Protein AF-A0A6D0IN35-F1 (afdb_monomer_lite)

Radius of gyration: 20.1 Å; chains: 1; bounding box: 47×34×63 Å

Secondary structure (DSSP, 8-state):
--SEEE--B-HHHHHHHTS--B--EEEES-EEEEEEES-SS-----HHHHHHHHIIIII-SEEEEEEEEEEEE-TTS-EEEEEEEEEEEEEETTEEEEEEEEEEE-TT----EEEEEEEEE-SSSTT-EEEEEEEEEEEE-HHHHHHHHTTT-EEEEEEEEEEEEEEEETTEEEEEEEEEEEEEEEEE-SSSEEEEEEE-

Sequence (200 aa):
SVKRVTLALDVWQSLLHMRWQFRDLTFWQLRFRTNTPITSGGGNDSLEASHISDLFLRQFDHFDLRDSEVSFLTPSGQRAELAIPQLTWLNDPRRHRAEGLVSLSSLTGQHGVMQVRMDLRDDEGLLSNGRVWLQADDIDLKPWLGKWMQDNIALETAQFSLEGWMTIDKGDVTGGDVWLKQGGASWLGEKQTHTLSVDN

InterPro domains:
  IPR011836 YhdP [PTHR38690] (1-200)
  IPR025263 YhdP, central domain [PF13116] (1-200)

Organism: Escherichia coli (NCBI:txid562)

Foldseek 3Di:
DFPDKDWAWPPVVCVVVVHTATDEIETEAAEAEDADAPAQDDDPDDPVVVVVCCCVAPRHQKYKYAQYKYWYAHPVRDIKIKTFRIKIWGYDRFKIKMWGWIFIDDPPRDTWIKTKIWIATQPQHPSQWGKIKIWTAFDWCCSVVCVVCVVPWAWPTWTWTKIKMFTGHRSHTPDMDMDTAWIKTWTDDPPDIDMDIDHD

pLDDT: mean 80.21, std 14.66, range [39.91, 98.12]

Structure (mmCIF, N/CA/C/O backbone):
data_AF-A0A6D0IN35-F1
#
_entry.id   AF-A0A6D0IN35-F1
#
loop_
_atom_site.group_PDB
_atom_site.id
_atom_site.type_symbol
_atom_site.label_atom_id
_atom_site.label_alt_id
_atom_site.label_comp_id
_atom_site.label_asym_id
_atom_site.label_entity_id
_atom_site.label_seq_id
_atom_site.pdbx_PDB_ins_code
_atom_site.Cartn_x
_atom_site.Cartn_y
_atom_site.Cartn_z
_atom_site.occupancy
_atom_site.B_iso_or_equiv
_atom_site.auth_seq_id
_atom_site.auth_comp_id
_atom_site.auth_asym_id
_atom_site.auth_atom_id
_atom_site.pdbx_PDB_model_num
ATOM 1 N N . SER A 1 1 ? 17.925 -8.598 3.371 1.00 64.06 1 SER A N 1
ATOM 2 C CA . SER A 1 1 ? 18.476 -9.888 2.894 1.00 64.06 1 SER A CA 1
ATOM 3 C C . SER A 1 1 ? 17.416 -10.609 2.078 1.00 64.06 1 SER A C 1
ATOM 5 O O . SER A 1 1 ? 16.236 -10.322 2.256 1.00 64.06 1 SER A O 1
ATOM 7 N N . VAL A 1 2 ? 17.808 -11.508 1.172 1.00 60.22 2 VAL A N 1
ATOM 8 C CA . VAL A 1 2 ? 16.867 -12.282 0.343 1.00 60.22 2 VAL A CA 1
ATOM 9 C C . VAL A 1 2 ? 17.135 -13.760 0.543 1.00 60.22 2 VAL A C 1
ATOM 11 O O . VAL A 1 2 ? 18.290 -14.175 0.495 1.00 60.22 2 VAL A O 1
ATOM 14 N N . LYS A 1 3 ? 16.088 -14.551 0.790 1.00 54.56 3 LYS A N 1
ATOM 15 C CA . LYS A 1 3 ? 16.242 -16.003 0.965 1.00 54.56 3 LYS A CA 1
ATOM 16 C C . LYS A 1 3 ? 16.206 -16.759 -0.355 1.00 54.56 3 LYS A C 1
ATOM 18 O O . LYS A 1 3 ? 16.907 -17.756 -0.495 1.00 54.56 3 LYS A O 1
ATOM 23 N N . ARG A 1 4 ? 15.392 -16.312 -1.313 1.00 68.12 4 ARG A N 1
ATOM 24 C CA . ARG A 1 4 ? 15.311 -16.920 -2.643 1.00 68.12 4 ARG A CA 1
ATOM 25 C C . ARG A 1 4 ? 14.912 -15.881 -3.680 1.00 68.12 4 ARG A C 1
ATOM 27 O O . ARG A 1 4 ? 13.946 -15.148 -3.488 1.00 68.12 4 ARG A O 1
ATOM 34 N N . VAL A 1 5 ? 15.640 -15.865 -4.788 1.00 67.00 5 VAL A N 1
ATOM 35 C CA . VAL A 1 5 ? 15.306 -15.082 -5.977 1.00 67.00 5 VAL A CA 1
ATOM 36 C C . VAL A 1 5 ? 15.058 -16.065 -7.108 1.00 67.00 5 VAL A C 1
ATOM 38 O O . VAL A 1 5 ? 15.900 -16.926 -7.360 1.00 67.00 5 VAL A O 1
ATOM 41 N N . THR A 1 6 ? 13.906 -15.960 -7.764 1.00 65.62 6 THR A N 1
ATOM 42 C CA . THR A 1 6 ? 13.664 -16.650 -9.035 1.00 65.62 6 THR A CA 1
ATOM 43 C C . THR A 1 6 ? 13.865 -15.625 -10.138 1.00 65.62 6 THR A C 1
ATOM 45 O O . THR A 1 6 ? 13.179 -14.605 -10.159 1.00 65.62 6 THR A O 1
A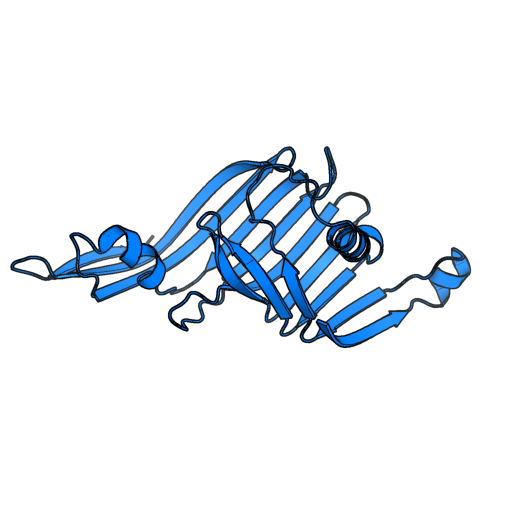TOM 48 N N . LEU A 1 7 ? 14.855 -15.869 -10.995 1.00 65.00 7 LEU A N 1
ATOM 49 C CA . LEU A 1 7 ? 15.221 -14.993 -12.103 1.00 65.00 7 LEU A CA 1
ATOM 50 C C . LEU A 1 7 ? 14.887 -15.703 -13.413 1.00 65.00 7 LEU A C 1
ATOM 52 O O . LEU A 1 7 ? 15.411 -16.791 -13.654 1.00 65.00 7 LEU A O 1
ATOM 56 N N . ALA A 1 8 ? 14.081 -15.083 -14.269 1.00 60.66 8 ALA A N 1
ATOM 57 C CA . ALA A 1 8 ? 13.947 -15.496 -15.658 1.00 60.66 8 ALA A CA 1
ATOM 58 C C . ALA A 1 8 ? 14.633 -14.464 -16.574 1.00 60.66 8 ALA A C 1
ATOM 60 O O . ALA A 1 8 ? 14.375 -13.262 -16.528 1.00 60.66 8 ALA A O 1
ATOM 61 N N . LEU A 1 9 ? 15.588 -14.937 -17.379 1.00 65.62 9 LEU A N 1
ATOM 62 C CA . LEU A 1 9 ? 16.312 -14.120 -18.351 1.00 65.62 9 LEU A CA 1
ATOM 63 C C . LEU A 1 9 ? 15.704 -14.314 -19.741 1.00 65.62 9 LEU A C 1
ATOM 65 O O . LEU A 1 9 ? 15.590 -15.439 -20.231 1.00 65.62 9 LEU A O 1
ATOM 69 N N . ASP A 1 10 ? 15.388 -13.215 -20.411 1.00 69.31 10 ASP A N 1
ATOM 70 C CA . ASP A 1 10 ? 15.047 -13.200 -21.825 1.00 69.31 10 ASP A CA 1
ATOM 71 C C . ASP A 1 10 ? 16.308 -13.239 -22.684 1.00 69.31 10 ASP A C 1
ATOM 73 O O . ASP A 1 10 ? 16.861 -12.214 -23.087 1.00 69.31 10 ASP A O 1
ATOM 77 N N . VAL A 1 11 ? 16.775 -14.453 -22.957 1.00 67.81 11 VAL A N 1
ATOM 78 C CA . VAL A 1 11 ? 18.008 -14.691 -23.716 1.00 67.81 11 VAL A CA 1
ATOM 79 C C . VAL A 1 11 ? 17.960 -14.035 -25.102 1.00 67.81 11 VAL A C 1
ATOM 81 O O . VAL A 1 11 ? 18.943 -13.428 -25.522 1.00 67.81 11 VAL A O 1
ATOM 84 N N . TRP A 1 12 ? 16.823 -14.097 -25.802 1.00 66.81 12 TRP A N 1
ATOM 85 C CA . TRP A 1 12 ? 16.705 -13.585 -27.171 1.00 66.81 12 TRP A CA 1
ATOM 86 C C . TRP A 1 12 ? 16.765 -12.064 -27.227 1.00 66.81 12 TRP A C 1
ATOM 88 O O . TRP A 1 12 ? 17.534 -11.506 -28.011 1.00 66.81 12 TRP A O 1
ATOM 98 N N . GLN A 1 13 ? 16.000 -11.383 -26.374 1.00 68.69 13 GLN A N 1
ATOM 99 C CA . GLN A 1 13 ? 16.044 -9.927 -26.349 1.00 68.69 13 GLN A CA 1
ATOM 100 C C . GLN A 1 13 ? 17.344 -9.391 -25.739 1.00 68.69 13 GLN A C 1
ATOM 102 O O . GLN A 1 13 ? 17.817 -8.331 -26.161 1.00 68.69 13 GLN A O 1
ATOM 107 N N . SER A 1 14 ? 17.951 -10.133 -24.804 1.00 75.38 14 SER A N 1
ATOM 108 C CA . SER A 1 14 ? 19.248 -9.769 -24.226 1.00 75.38 14 SER A CA 1
ATOM 109 C C . SER A 1 14 ? 20.350 -9.727 -25.280 1.00 75.38 14 SER A C 1
ATOM 111 O O . SER A 1 14 ? 21.132 -8.778 -25.335 1.00 75.38 14 SER A O 1
ATOM 113 N N . LEU A 1 15 ? 20.382 -10.741 -26.148 1.00 74.69 15 LEU A N 1
ATOM 114 C CA . LEU A 1 15 ? 21.330 -10.824 -27.256 1.00 74.69 15 LEU A CA 1
ATOM 115 C C . LEU A 1 15 ? 21.053 -9.761 -28.324 1.00 74.69 15 LEU A C 1
ATOM 117 O O . LEU A 1 15 ? 21.992 -9.137 -28.808 1.00 74.69 15 LEU A O 1
ATOM 121 N N . LEU A 1 16 ? 19.781 -9.508 -28.653 1.00 83.81 16 LEU A N 1
ATOM 122 C CA . LEU A 1 16 ? 19.400 -8.493 -29.641 1.00 83.81 16 LEU A CA 1
ATOM 123 C C . LEU A 1 16 ? 19.843 -7.080 -29.232 1.00 83.81 16 LEU A C 1
ATOM 125 O O . LEU A 1 16 ? 20.276 -6.299 -30.074 1.00 83.81 16 LEU A O 1
ATOM 129 N N . HIS A 1 17 ? 19.743 -6.757 -27.942 1.00 77.94 17 HIS A N 1
ATOM 130 C CA . HIS A 1 17 ? 20.019 -5.417 -27.422 1.00 77.94 17 HIS A CA 1
ATOM 131 C C . HIS A 1 17 ? 21.388 -5.278 -26.747 1.00 77.94 17 HIS A C 1
ATOM 133 O O . HIS A 1 17 ? 21.687 -4.205 -26.225 1.00 77.94 17 HIS A O 1
ATOM 139 N N . MET A 1 18 ? 22.204 -6.340 -26.723 1.00 82.31 18 MET A N 1
ATOM 140 C CA . MET A 1 18 ? 23.511 -6.369 -26.046 1.00 82.31 18 MET A CA 1
ATOM 141 C C . MET A 1 18 ? 23.453 -5.887 -24.580 1.00 82.31 18 MET A C 1
ATOM 143 O O . MET A 1 18 ? 24.404 -5.303 -24.061 1.00 82.31 18 MET A O 1
ATOM 147 N N . ARG A 1 19 ? 22.329 -6.131 -23.899 1.00 70.50 19 ARG A N 1
ATOM 148 C CA . ARG A 1 19 ? 22.105 -5.814 -22.479 1.00 70.50 19 ARG A CA 1
ATOM 149 C C . ARG A 1 19 ? 21.280 -6.925 -21.849 1.00 70.50 19 ARG A C 1
ATOM 151 O O . ARG A 1 19 ? 20.395 -7.447 -22.511 1.00 70.50 19 ARG A O 1
ATOM 158 N N . TRP A 1 20 ? 21.528 -7.275 -20.591 1.00 73.94 20 TRP A N 1
ATOM 159 C CA . TRP A 1 20 ? 20.700 -8.260 -19.889 1.00 73.94 20 TRP A CA 1
ATOM 160 C C . TRP A 1 20 ? 19.241 -7.790 -19.832 1.00 73.94 20 TRP A C 1
ATOM 162 O O . TRP A 1 20 ? 18.970 -6.655 -19.445 1.00 73.94 20 TRP A O 1
ATOM 172 N N . GLN A 1 21 ? 18.315 -8.659 -20.229 1.00 68.88 21 GLN A N 1
ATOM 173 C CA . GLN A 1 21 ? 16.878 -8.430 -20.162 1.00 68.88 21 GLN A CA 1
ATOM 174 C C . GLN A 1 21 ? 16.242 -9.505 -19.297 1.00 68.88 21 GLN A C 1
ATOM 176 O O . GLN A 1 21 ? 16.187 -10.671 -19.683 1.00 68.88 21 GLN A O 1
ATOM 181 N N . PHE A 1 22 ? 15.784 -9.120 -18.113 1.00 71.38 22 PHE A N 1
ATOM 182 C CA . PHE A 1 22 ? 15.087 -10.014 -17.200 1.00 71.38 22 PHE A CA 1
ATOM 183 C C . PHE A 1 22 ? 13.585 -9.818 -17.375 1.00 71.38 22 PHE A C 1
ATOM 185 O O . PHE A 1 22 ? 13.096 -8.696 -17.277 1.00 71.38 22 PHE A O 1
ATOM 192 N N . ARG A 1 23 ? 12.866 -10.906 -17.639 1.00 66.50 23 ARG A N 1
ATOM 193 C CA . ARG A 1 23 ? 11.401 -10.927 -17.674 1.00 66.50 23 ARG A CA 1
ATOM 194 C C . ARG A 1 23 ? 10.955 -11.788 -16.504 1.00 66.50 23 ARG A C 1
ATOM 196 O O . ARG A 1 23 ? 11.517 -12.858 -16.322 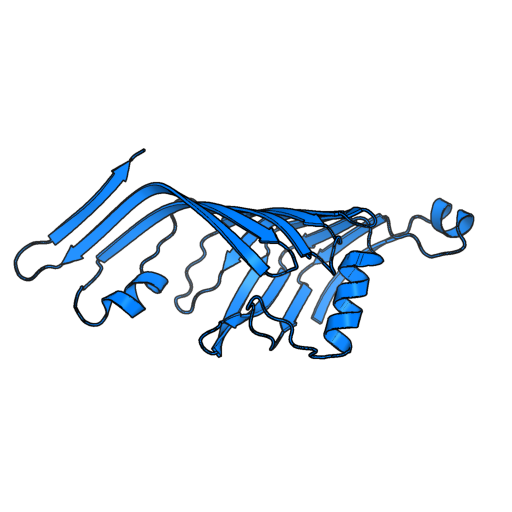1.00 66.50 23 ARG A O 1
ATOM 203 N N . ASP A 1 24 ? 9.984 -11.326 -15.729 1.00 70.19 24 ASP A N 1
ATOM 204 C CA . ASP A 1 24 ? 9.332 -12.107 -14.670 1.00 70.19 24 ASP A CA 1
ATOM 205 C C . ASP A 1 24 ? 10.268 -12.511 -13.519 1.00 70.19 24 ASP A C 1
ATOM 207 O O . ASP A 1 24 ? 10.715 -13.651 -13.367 1.00 70.19 24 ASP A O 1
ATOM 211 N N . LEU A 1 25 ? 10.577 -11.523 -12.680 1.00 84.94 25 LEU A N 1
ATOM 212 C CA . LEU A 1 25 ? 11.362 -11.697 -11.462 1.00 84.94 25 LEU A CA 1
ATOM 213 C C . LEU A 1 25 ? 10.436 -11.964 -10.280 1.00 84.94 25 LEU A C 1
ATOM 215 O O . LEU A 1 25 ? 9.541 -11.171 -10.022 1.00 84.94 25 LEU A O 1
ATOM 219 N N . THR A 1 26 ? 10.677 -13.015 -9.497 1.00 88.25 26 THR A N 1
ATOM 220 C CA . THR A 1 26 ? 9.943 -13.223 -8.236 1.00 88.25 26 THR A CA 1
ATOM 221 C C . THR A 1 26 ? 10.903 -13.268 -7.059 1.00 88.25 26 THR A C 1
ATOM 223 O O . THR A 1 26 ? 11.744 -14.169 -6.940 1.00 88.25 26 THR A O 1
ATOM 226 N N . PHE A 1 27 ? 10.739 -12.317 -6.146 1.00 87.88 27 PHE A N 1
ATOM 227 C CA . PHE A 1 27 ? 11.494 -12.230 -4.906 1.00 87.88 27 PHE A CA 1
ATOM 228 C C . PHE A 1 27 ? 10.687 -12.841 -3.765 1.00 87.88 27 PHE A C 1
ATOM 230 O O . PHE A 1 27 ? 9.621 -12.348 -3.400 1.00 87.88 27 PHE A O 1
ATOM 237 N N . TRP A 1 28 ? 11.215 -13.913 -3.178 1.00 88.81 28 TRP A N 1
ATOM 238 C CA . TRP A 1 28 ? 10.602 -14.568 -2.029 1.00 88.81 28 TRP A CA 1
ATOM 239 C C . TRP A 1 28 ? 11.317 -14.157 -0.754 1.00 88.81 28 TRP A C 1
ATOM 241 O O . TRP A 1 28 ? 12.541 -14.308 -0.634 1.00 88.81 28 TRP A O 1
ATOM 251 N N . GLN A 1 29 ? 10.541 -13.704 0.229 1.00 88.50 29 GLN A N 1
ATOM 252 C CA . GLN A 1 29 ? 11.053 -13.325 1.543 1.00 88.50 29 GLN A CA 1
ATOM 253 C C . GLN A 1 29 ? 12.169 -12.279 1.431 1.00 88.50 29 GLN A C 1
ATOM 255 O O . GLN A 1 29 ? 13.195 -12.360 2.117 1.00 88.50 29 GLN A O 1
ATOM 260 N N . LEU A 1 30 ? 11.974 -11.309 0.529 1.00 87.69 30 LEU A N 1
ATOM 261 C CA . LEU A 1 30 ? 12.789 -10.105 0.455 1.00 87.69 30 LEU A CA 1
ATOM 262 C C . LEU A 1 30 ? 12.539 -9.302 1.728 1.00 87.69 30 LEU A C 1
ATOM 264 O O . LEU A 1 30 ? 11.413 -8.904 2.004 1.00 87.69 30 LEU A O 1
ATOM 268 N N . ARG A 1 31 ? 13.598 -9.072 2.504 1.00 85.88 31 ARG A N 1
ATOM 269 C CA . ARG A 1 31 ? 13.563 -8.209 3.686 1.00 85.88 31 ARG A CA 1
ATOM 270 C C . ARG A 1 31 ? 14.346 -6.946 3.398 1.00 85.88 31 ARG A C 1
ATOM 272 O O . ARG A 1 31 ? 15.582 -6.998 3.319 1.00 85.88 31 ARG A O 1
ATOM 279 N N . PHE A 1 32 ? 13.629 -5.843 3.239 1.00 82.44 32 PHE A N 1
ATOM 280 C CA . PHE A 1 32 ? 14.195 -4.514 3.068 1.00 82.44 32 PHE A CA 1
ATOM 281 C C . PHE A 1 32 ? 14.071 -3.731 4.372 1.00 82.44 32 PHE A C 1
ATOM 283 O O . PHE A 1 32 ? 13.053 -3.795 5.056 1.00 82.44 32 PHE A O 1
ATOM 290 N N . ARG A 1 33 ? 15.120 -2.998 4.741 1.00 81.75 33 ARG A N 1
ATOM 291 C CA . ARG A 1 33 ? 15.125 -2.166 5.941 1.00 81.75 33 ARG A CA 1
ATOM 292 C C . ARG A 1 33 ? 15.646 -0.792 5.575 1.00 81.75 33 ARG A C 1
ATOM 294 O O . ARG A 1 33 ? 16.772 -0.680 5.105 1.00 81.75 33 ARG A O 1
ATOM 301 N N . THR A 1 34 ? 14.850 0.228 5.856 1.00 73.31 34 THR A N 1
ATOM 302 C CA . THR A 1 34 ? 15.249 1.626 5.743 1.00 73.31 34 THR A CA 1
ATOM 303 C C . THR A 1 34 ? 15.188 2.307 7.107 1.00 73.31 34 THR A C 1
ATOM 305 O O . THR A 1 34 ? 14.413 1.932 7.993 1.00 73.31 34 THR A O 1
ATOM 308 N N . ASN A 1 35 ? 16.067 3.283 7.304 1.00 70.88 35 ASN A N 1
ATOM 309 C CA . ASN A 1 35 ? 16.039 4.175 8.460 1.00 70.88 35 ASN A CA 1
ATOM 310 C C . ASN A 1 35 ? 15.493 5.557 8.098 1.00 70.88 35 ASN A C 1
ATOM 312 O O . ASN A 1 35 ? 15.406 6.407 8.974 1.00 70.88 35 ASN A O 1
ATOM 316 N N . THR A 1 36 ? 15.098 5.771 6.846 1.00 61.31 36 THR A N 1
ATOM 317 C CA . THR A 1 36 ? 14.432 6.997 6.424 1.00 61.31 36 THR A CA 1
ATOM 318 C C . THR A 1 36 ? 12.961 6.907 6.827 1.00 61.31 36 THR A C 1
ATOM 320 O O . THR A 1 36 ? 12.308 5.908 6.496 1.00 61.31 36 THR A O 1
ATOM 323 N N . PRO A 1 37 ? 12.423 7.892 7.566 1.00 53.53 37 PRO A N 1
ATOM 324 C CA . PRO A 1 37 ? 10.991 7.979 7.780 1.00 53.53 37 PRO A CA 1
ATOM 325 C C . PRO A 1 37 ? 10.252 8.057 6.442 1.00 53.53 37 PRO A C 1
ATOM 327 O O . PRO A 1 37 ? 10.716 8.738 5.528 1.00 53.53 37 PRO A O 1
ATOM 330 N N . ILE A 1 38 ? 9.102 7.385 6.313 1.00 54.91 38 ILE A N 1
ATOM 331 C CA . ILE A 1 38 ? 8.205 7.615 5.168 1.00 54.91 38 ILE A CA 1
ATOM 332 C C . ILE A 1 38 ? 7.507 8.956 5.416 1.00 54.91 38 ILE A C 1
ATOM 334 O O . ILE A 1 38 ? 6.405 9.019 5.954 1.00 54.91 38 ILE A O 1
ATOM 338 N N . THR A 1 39 ? 8.205 10.041 5.108 1.00 43.19 39 THR A N 1
ATOM 339 C CA . THR A 1 39 ? 7.685 11.407 5.114 1.00 43.19 39 THR A CA 1
ATOM 340 C C . THR A 1 39 ? 7.972 12.018 3.753 1.00 43.19 39 THR A C 1
ATOM 342 O O . THR A 1 39 ? 9.084 11.886 3.245 1.00 43.19 39 THR A O 1
ATOM 345 N N . SER A 1 40 ? 6.972 12.670 3.163 1.00 43.56 40 SER A N 1
ATOM 346 C CA . SER A 1 40 ? 7.116 13.491 1.961 1.00 43.56 40 SER A CA 1
ATOM 347 C C . SER A 1 40 ? 8.105 14.622 2.251 1.00 43.56 40 SER A C 1
ATOM 349 O O . SER A 1 40 ? 7.823 15.501 3.067 1.00 43.56 40 SER A O 1
ATOM 351 N N . GLY A 1 41 ? 9.308 14.535 1.694 1.00 39.91 41 GLY A N 1
ATOM 352 C CA . GLY A 1 41 ? 10.350 15.530 1.923 1.00 39.91 41 GLY A CA 1
ATOM 353 C C . GLY A 1 41 ? 11.745 14.942 1.785 1.00 39.91 41 GLY A C 1
ATOM 354 O O . GLY A 1 41 ? 12.204 14.187 2.639 1.00 39.91 41 GLY A O 1
ATOM 355 N N . GLY A 1 42 ? 12.408 15.309 0.688 1.00 48.34 42 GLY A N 1
ATOM 356 C CA . GLY A 1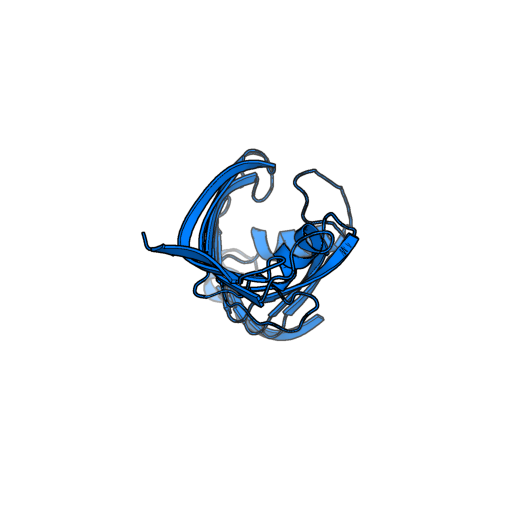 42 ? 13.729 14.842 0.285 1.00 48.34 42 GLY A CA 1
ATOM 357 C C . GLY A 1 42 ? 14.771 14.840 1.404 1.00 48.34 42 GLY A C 1
ATOM 358 O O . GLY A 1 42 ? 15.219 15.883 1.873 1.00 48.34 42 GLY A O 1
ATOM 359 N N . GLY A 1 43 ? 15.214 13.639 1.761 1.00 40.19 43 GLY A N 1
ATOM 360 C CA . GLY A 1 43 ? 16.447 13.397 2.493 1.00 40.19 43 GLY A CA 1
ATOM 361 C C . GLY A 1 43 ? 17.365 12.558 1.619 1.00 40.19 43 GLY A C 1
ATOM 362 O O . GLY A 1 43 ? 17.073 11.400 1.332 1.00 40.19 43 GLY A O 1
ATOM 363 N N . ASN A 1 44 ? 18.453 13.168 1.166 1.00 49.12 44 ASN A N 1
ATOM 364 C CA . ASN A 1 44 ? 19.551 12.537 0.450 1.00 49.12 44 ASN A CA 1
ATOM 365 C C . ASN A 1 44 ? 20.241 11.515 1.371 1.00 49.12 44 ASN A C 1
ATOM 367 O O . ASN A 1 44 ? 21.230 11.874 2.004 1.00 49.12 44 ASN A O 1
ATOM 371 N N . ASP A 1 45 ? 19.707 10.293 1.508 1.00 44.50 45 ASP A N 1
ATOM 372 C CA . ASP A 1 45 ? 20.243 9.347 2.492 1.00 44.50 45 ASP A CA 1
ATOM 373 C C . ASP A 1 45 ? 20.409 7.897 2.003 1.00 44.50 45 ASP A C 1
ATOM 375 O O . ASP A 1 45 ? 19.470 7.185 1.643 1.00 44.50 45 ASP A O 1
ATOM 379 N N . SER A 1 46 ? 21.676 7.479 2.074 1.00 48.69 46 SER A N 1
ATOM 380 C CA . SER A 1 46 ? 22.319 6.222 1.671 1.00 48.69 46 SER A CA 1
ATOM 381 C C . SER A 1 46 ? 22.404 5.930 0.160 1.00 48.69 46 SER A C 1
ATOM 383 O O . SER A 1 46 ? 21.431 5.585 -0.505 1.00 48.69 46 SER A O 1
ATOM 385 N N . LEU A 1 47 ? 23.639 5.971 -0.362 1.00 49.38 47 LEU A N 1
ATOM 386 C CA . LEU A 1 47 ? 24.005 5.502 -1.709 1.00 49.38 47 LEU A CA 1
ATOM 387 C C . LEU A 1 47 ? 23.497 4.071 -1.979 1.00 49.38 47 LEU A C 1
ATOM 389 O O . LEU A 1 47 ? 23.121 3.734 -3.092 1.00 49.38 47 LEU A O 1
ATOM 393 N N . GLU A 1 48 ? 23.438 3.214 -0.957 1.00 51.38 48 GLU A N 1
ATOM 394 C CA . GLU A 1 48 ? 22.926 1.847 -1.110 1.00 51.38 48 GLU A CA 1
ATOM 395 C C . GLU A 1 48 ? 21.410 1.795 -1.363 1.00 51.38 48 GLU A C 1
ATOM 397 O O . GLU A 1 48 ? 20.961 1.000 -2.192 1.00 51.38 48 GLU A O 1
ATOM 402 N N . ALA A 1 49 ? 20.613 2.651 -0.708 1.00 58.50 49 ALA A N 1
ATOM 403 C CA . ALA A 1 49 ? 19.174 2.709 -0.959 1.00 58.50 49 ALA A CA 1
ATOM 404 C C . ALA A 1 49 ? 18.873 3.242 -2.363 1.00 58.50 49 ALA A C 1
ATOM 406 O O . ALA A 1 49 ? 17.977 2.711 -3.020 1.00 58.50 49 ALA A O 1
ATOM 407 N N . SER A 1 50 ? 19.637 4.222 -2.863 1.00 60.31 50 SER A N 1
ATOM 408 C CA . SER A 1 50 ? 19.464 4.715 -4.235 1.00 60.31 50 SER A CA 1
ATOM 409 C C . SER A 1 50 ? 19.812 3.651 -5.280 1.00 60.31 50 SER A C 1
ATOM 411 O O . SER A 1 50 ? 19.045 3.470 -6.222 1.00 60.31 50 SER A O 1
ATOM 413 N N . HIS A 1 51 ? 20.876 2.863 -5.086 1.00 65.56 51 HIS A N 1
ATOM 414 C CA . HIS A 1 51 ? 21.226 1.771 -6.004 1.00 65.56 51 HIS A CA 1
ATOM 415 C C . HIS A 1 51 ? 20.174 0.653 -6.049 1.00 65.56 51 HIS A C 1
ATOM 417 O O . HIS A 1 51 ? 19.865 0.140 -7.126 1.00 65.56 51 HIS A O 1
ATOM 423 N N . ILE A 1 52 ? 19.608 0.272 -4.898 1.00 68.88 52 ILE A N 1
ATOM 424 C CA . ILE A 1 52 ? 18.534 -0.732 -4.845 1.00 68.88 52 ILE A CA 1
ATOM 425 C C . ILE A 1 52 ? 17.262 -0.178 -5.495 1.00 68.88 52 ILE A C 1
ATOM 427 O O . ILE A 1 52 ? 16.625 -0.876 -6.280 1.00 68.88 52 ILE A O 1
ATOM 431 N N . SER A 1 53 ? 16.923 1.083 -5.224 1.00 71.12 53 SER A N 1
ATOM 432 C CA . SER A 1 53 ? 15.765 1.744 -5.833 1.00 71.12 53 SER A CA 1
ATOM 433 C C . SER A 1 53 ? 15.897 1.803 -7.354 1.00 71.12 53 SER A C 1
ATOM 435 O O . SER A 1 53 ? 14.978 1.407 -8.062 1.00 71.12 53 SER A O 1
ATOM 437 N N . ASP A 1 54 ? 17.062 2.201 -7.870 1.00 74.25 54 ASP A N 1
ATOM 438 C CA . ASP A 1 54 ? 17.326 2.244 -9.310 1.00 74.25 54 ASP A CA 1
ATOM 439 C C . ASP A 1 54 ? 17.226 0.857 -9.960 1.00 74.25 54 ASP A C 1
ATOM 441 O O . ASP A 1 54 ? 16.716 0.729 -11.072 1.00 74.25 54 ASP A O 1
ATOM 445 N N . LEU A 1 55 ? 17.667 -0.202 -9.276 1.00 77.06 55 LEU A N 1
ATOM 446 C CA . LEU A 1 55 ? 17.517 -1.569 -9.774 1.00 77.06 55 LEU A CA 1
ATOM 447 C C . LEU A 1 55 ? 16.031 -1.941 -9.919 1.00 77.06 55 LEU A C 1
ATOM 449 O O . LEU A 1 55 ? 15.593 -2.301 -11.011 1.00 77.06 55 LEU A O 1
ATOM 453 N N . PHE A 1 56 ? 15.253 -1.808 -8.840 1.00 82.44 56 PHE A N 1
ATOM 454 C CA . PHE A 1 56 ? 13.840 -2.193 -8.826 1.00 82.44 56 PHE A CA 1
ATOM 455 C C . PHE A 1 56 ? 12.956 -1.303 -9.701 1.00 82.44 56 PHE A C 1
ATOM 457 O O . PHE A 1 56 ? 11.974 -1.798 -10.238 1.00 82.44 56 PHE A O 1
ATOM 464 N N . LEU A 1 57 ? 13.277 -0.017 -9.857 1.00 81.50 57 LEU A N 1
ATOM 465 C CA . LEU A 1 57 ? 12.438 0.930 -10.599 1.00 81.50 57 LEU A CA 1
ATOM 466 C C . LEU A 1 57 ? 12.839 1.086 -12.069 1.00 81.50 57 LEU A C 1
ATOM 468 O O . LEU A 1 57 ? 11.982 1.412 -12.886 1.00 81.50 57 LEU A O 1
ATOM 472 N N . ARG A 1 58 ? 14.117 0.878 -12.421 1.00 79.44 58 ARG A N 1
ATOM 473 C CA . ARG A 1 58 ? 14.626 1.168 -13.777 1.00 79.44 58 ARG A CA 1
ATOM 474 C C . ARG A 1 58 ? 15.164 -0.037 -14.533 1.00 79.44 58 ARG A C 1
ATOM 476 O O . ARG A 1 58 ? 15.167 -0.003 -15.759 1.00 79.44 58 ARG A O 1
ATOM 483 N N . GLN A 1 59 ? 15.677 -1.062 -13.849 1.00 79.38 59 GLN A N 1
ATOM 484 C CA . GLN A 1 59 ? 16.265 -2.225 -14.531 1.00 79.38 59 GLN A CA 1
ATOM 485 C C . GLN A 1 59 ? 15.287 -3.386 -14.700 1.00 79.38 59 GLN A C 1
ATOM 487 O O . GLN A 1 59 ? 15.482 -4.218 -15.584 1.00 79.38 59 GLN A O 1
ATOM 492 N N . PHE A 1 60 ? 14.272 -3.469 -13.845 1.00 85.31 60 PHE A N 1
ATOM 493 C CA . PHE A 1 60 ? 13.300 -4.553 -13.861 1.00 85.31 60 PHE A CA 1
ATOM 494 C C . PHE A 1 60 ? 11.997 -4.073 -14.475 1.00 85.31 60 PHE A C 1
ATOM 496 O O . PHE A 1 60 ? 11.305 -3.284 -13.853 1.00 85.31 60 PHE A O 1
ATOM 503 N N . ASP A 1 61 ? 11.627 -4.567 -15.652 1.00 87.12 61 ASP A N 1
ATOM 504 C CA . ASP A 1 61 ? 10.360 -4.171 -16.283 1.00 87.12 61 ASP A CA 1
ATOM 505 C C . ASP A 1 61 ? 9.151 -4.706 -15.493 1.00 87.12 61 ASP A C 1
ATOM 507 O O . ASP A 1 61 ? 8.116 -4.056 -15.390 1.00 87.12 61 ASP A O 1
ATOM 511 N N . HIS A 1 62 ? 9.280 -5.883 -14.879 1.00 89.50 62 HIS A N 1
ATOM 512 C CA . HIS A 1 62 ? 8.228 -6.514 -14.087 1.00 89.50 62 HIS A CA 1
ATOM 513 C C . HIS A 1 62 ? 8.828 -7.372 -12.974 1.00 89.50 62 HIS A C 1
ATOM 515 O O . HIS A 1 62 ? 9.791 -8.115 -13.201 1.00 89.50 62 HIS A O 1
ATOM 521 N N . PHE A 1 63 ? 8.252 -7.290 -11.776 1.00 91.00 63 PHE A N 1
ATOM 522 C CA . PHE A 1 63 ? 8.622 -8.171 -10.677 1.00 91.00 63 PHE A CA 1
ATOM 523 C C . PHE A 1 63 ? 7.477 -8.413 -9.694 1.00 91.00 63 PHE A C 1
ATOM 525 O O . PHE A 1 63 ? 6.618 -7.565 -9.474 1.00 91.00 63 PHE A O 1
ATOM 532 N N . ASP A 1 64 ? 7.538 -9.564 -9.038 1.00 93.12 64 ASP A N 1
ATOM 533 C CA . ASP A 1 64 ? 6.664 -9.972 -7.955 1.00 93.12 64 ASP A CA 1
ATOM 534 C C . ASP A 1 64 ? 7.437 -10.045 -6.635 1.00 93.12 64 ASP A C 1
ATOM 536 O O . ASP A 1 64 ? 8.564 -10.548 -6.566 1.00 93.12 64 ASP A O 1
ATOM 540 N N . LEU A 1 65 ? 6.789 -9.622 -5.556 1.00 92.56 65 LEU A N 1
ATOM 541 C CA . LEU A 1 65 ? 7.204 -9.863 -4.181 1.00 92.56 65 LEU A CA 1
ATOM 542 C C . LEU A 1 65 ? 6.261 -10.884 -3.551 1.00 92.56 65 LEU A C 1
ATOM 544 O O . LEU A 1 65 ? 5.040 -10.772 -3.665 1.00 92.56 65 LEU A O 1
ATOM 548 N N . ARG A 1 66 ? 6.828 -11.875 -2.865 1.00 93.81 66 ARG A N 1
ATOM 549 C CA . ARG A 1 66 ? 6.086 -12.924 -2.157 1.00 93.81 66 ARG A CA 1
ATOM 550 C C . ARG A 1 66 ? 6.629 -13.088 -0.750 1.00 93.81 66 ARG A C 1
ATOM 552 O O . ARG A 1 66 ? 7.851 -13.132 -0.575 1.00 93.81 66 ARG A O 1
ATOM 559 N N . ASP A 1 67 ? 5.744 -13.158 0.239 1.00 90.94 67 ASP A N 1
ATOM 560 C CA . ASP A 1 67 ? 6.085 -13.298 1.665 1.00 90.94 67 ASP A CA 1
ATOM 561 C C . ASP A 1 67 ? 7.213 -12.353 2.115 1.00 90.94 67 ASP A C 1
ATOM 563 O O . ASP A 1 67 ? 8.131 -12.741 2.840 1.00 90.94 67 ASP A O 1
ATOM 567 N N . SER A 1 68 ? 7.202 -11.130 1.590 1.00 90.75 68 SER A N 1
ATOM 568 C CA . SER A 1 68 ? 8.270 -10.145 1.745 1.00 90.75 68 SER A CA 1
ATOM 569 C C . SER A 1 68 ? 7.941 -9.144 2.848 1.00 90.75 68 SER A C 1
ATOM 571 O O . SER A 1 68 ? 6.834 -9.124 3.377 1.00 90.75 68 SER A O 1
ATOM 573 N N . GLU A 1 69 ? 8.918 -8.335 3.242 1.00 90.38 69 GLU A N 1
ATOM 574 C CA . GLU A 1 69 ? 8.791 -7.439 4.388 1.00 90.38 69 GLU A CA 1
ATOM 575 C C . GLU A 1 69 ? 9.620 -6.168 4.183 1.00 90.38 69 GLU A C 1
ATOM 577 O O . GLU A 1 69 ? 10.785 -6.223 3.768 1.00 90.38 69 GLU A O 1
ATOM 582 N N . VAL A 1 70 ? 9.024 -5.022 4.506 1.00 86.56 70 VAL A N 1
ATOM 583 C CA . VAL A 1 70 ? 9.682 -3.716 4.520 1.00 86.56 70 VAL A CA 1
ATOM 584 C C . VAL A 1 70 ? 9.630 -3.149 5.932 1.00 86.56 70 VAL A C 1
ATOM 586 O O . VAL A 1 70 ? 8.560 -2.897 6.472 1.00 86.56 70 VAL A O 1
ATOM 589 N N . SER A 1 71 ? 10.793 -2.901 6.525 1.00 85.75 71 SER A N 1
ATOM 590 C CA . SER A 1 71 ? 10.926 -2.291 7.848 1.00 85.75 71 SER A CA 1
ATOM 591 C C . SER A 1 71 ? 11.369 -0.832 7.722 1.00 85.75 71 SER A C 1
ATOM 593 O O . SER A 1 71 ? 12.392 -0.551 7.094 1.00 85.75 71 SER A O 1
ATOM 595 N N . PHE A 1 72 ? 10.630 0.099 8.324 1.00 81.19 72 PHE A N 1
ATOM 596 C CA . PHE A 1 72 ? 10.851 1.547 8.199 1.00 81.19 72 PHE A CA 1
ATOM 597 C C . PHE A 1 72 ? 10.625 2.285 9.526 1.00 81.19 72 PHE A C 1
ATOM 599 O O . PHE A 1 72 ? 10.096 1.722 10.488 1.00 81.19 72 PHE A O 1
ATOM 606 N N . LEU A 1 73 ? 11.064 3.545 9.604 1.00 75.75 73 LEU A N 1
ATOM 607 C CA . LEU A 1 73 ? 10.724 4.428 10.723 1.00 75.75 73 LEU A CA 1
ATOM 608 C C . LEU A 1 73 ? 9.412 5.158 10.443 1.00 75.75 73 LEU A C 1
ATOM 610 O O . LEU A 1 73 ? 9.225 5.739 9.379 1.00 75.75 73 LEU A O 1
ATOM 614 N N . THR A 1 74 ? 8.498 5.155 11.406 1.00 70.69 74 THR A N 1
ATOM 615 C CA . THR A 1 74 ? 7.333 6.041 11.384 1.00 70.69 74 THR A CA 1
ATOM 616 C C . THR A 1 74 ? 7.776 7.489 11.633 1.00 70.69 74 THR A C 1
ATOM 618 O O . THR A 1 74 ? 8.851 7.709 12.200 1.00 70.69 74 THR A O 1
ATOM 621 N N . PRO A 1 75 ? 6.944 8.498 11.309 1.00 64.25 75 PRO A N 1
ATOM 622 C CA . PRO A 1 75 ? 7.229 9.896 11.657 1.00 64.25 75 PRO A CA 1
ATOM 623 C C . PRO A 1 75 ? 7.456 10.127 13.162 1.00 64.25 75 PRO A C 1
ATOM 625 O O . PRO A 1 75 ? 8.180 11.034 13.552 1.00 64.25 75 PRO A O 1
ATOM 628 N N . SER A 1 76 ? 6.886 9.273 14.020 1.00 71.12 76 SER A N 1
ATOM 629 C CA . SER A 1 76 ? 7.119 9.279 15.471 1.00 71.12 76 SER A CA 1
ATOM 630 C C . SER A 1 76 ? 8.438 8.619 15.908 1.00 71.12 76 SER A C 1
ATOM 632 O O . SER A 1 76 ? 8.687 8.490 17.104 1.00 71.12 76 SER A O 1
ATOM 634 N N . GLY A 1 77 ? 9.271 8.158 14.968 1.00 71.75 77 GLY A N 1
ATOM 635 C CA . GLY A 1 77 ? 10.544 7.481 15.233 1.00 71.75 77 GLY A CA 1
ATOM 636 C C . GLY A 1 77 ? 10.414 6.017 15.670 1.00 71.75 77 GLY A C 1
ATOM 637 O O . GLY A 1 77 ? 11.419 5.376 15.979 1.00 71.75 77 GLY A O 1
ATOM 638 N N . GLN A 1 78 ? 9.201 5.456 15.688 1.00 75.12 78 GLN A N 1
ATOM 639 C CA . GLN A 1 78 ? 8.977 4.047 16.013 1.00 75.12 78 GLN A CA 1
ATOM 640 C C . GLN A 1 78 ? 9.280 3.169 14.795 1.00 75.12 78 GLN A C 1
ATOM 642 O O . GLN A 1 78 ? 9.062 3.560 13.652 1.00 75.12 78 GLN A O 1
ATOM 647 N N . ARG A 1 79 ? 9.804 1.964 15.025 1.00 81.50 79 ARG A N 1
ATOM 648 C CA . ARG A 1 79 ? 10.005 0.982 13.954 1.00 81.50 79 ARG A CA 1
ATOM 649 C C . ARG A 1 79 ? 8.663 0.337 13.618 1.00 81.50 79 ARG A C 1
ATOM 651 O O . ARG A 1 79 ? 7.985 -0.147 14.522 1.00 81.50 79 ARG A O 1
ATOM 658 N N . ALA A 1 80 ? 8.316 0.320 12.338 1.00 79.12 80 ALA A N 1
ATOM 659 C CA . ALA A 1 80 ? 7.169 -0.404 11.810 1.00 79.12 80 ALA A CA 1
ATOM 660 C C . ALA A 1 80 ? 7.624 -1.403 10.744 1.00 79.12 80 ALA A C 1
ATOM 662 O O . ALA A 1 80 ? 8.631 -1.188 10.062 1.00 79.12 80 ALA A O 1
ATOM 663 N N . GLU A 1 81 ? 6.876 -2.494 10.614 1.00 85.44 81 GLU A N 1
ATOM 664 C CA . GLU A 1 81 ? 7.094 -3.528 9.607 1.00 85.44 81 GLU A CA 1
ATOM 665 C C . GLU A 1 81 ? 5.841 -3.647 8.738 1.00 85.44 81 GLU A C 1
ATOM 667 O O . GLU A 1 81 ? 4.726 -3.795 9.236 1.00 85.44 81 GLU A O 1
ATOM 672 N N . LEU A 1 82 ? 6.031 -3.565 7.426 1.00 86.06 82 LEU A N 1
ATOM 673 C CA . LEU A 1 82 ? 5.017 -3.824 6.419 1.00 86.06 82 LEU A CA 1
ATOM 674 C C . LEU A 1 82 ? 5.281 -5.204 5.826 1.00 86.06 82 LEU A C 1
ATOM 676 O O . LEU A 1 82 ? 6.238 -5.392 5.074 1.00 86.06 82 LEU A O 1
ATOM 680 N N . ALA A 1 83 ? 4.427 -6.162 6.157 1.00 90.56 83 ALA A N 1
ATOM 681 C CA . ALA A 1 83 ? 4.400 -7.449 5.492 1.00 90.56 83 ALA A CA 1
ATOM 682 C C . ALA A 1 83 ? 3.764 -7.297 4.106 1.00 90.56 83 ALA A C 1
ATOM 684 O O . ALA A 1 83 ? 2.748 -6.623 3.937 1.00 90.56 83 ALA A O 1
ATOM 685 N N . ILE A 1 84 ? 4.350 -7.960 3.119 1.00 92.56 84 ILE A N 1
ATOM 686 C CA . ILE A 1 84 ? 3.903 -7.997 1.729 1.00 92.56 84 ILE A CA 1
ATOM 687 C C . ILE A 1 84 ? 3.695 -9.472 1.363 1.00 92.56 84 ILE A C 1
ATOM 689 O O . ILE A 1 84 ? 4.619 -10.118 0.856 1.00 92.56 84 ILE A O 1
ATOM 693 N N . PRO A 1 85 ? 2.510 -10.045 1.646 1.00 92.44 85 PRO A N 1
ATOM 694 C CA . PRO A 1 85 ? 2.191 -11.411 1.238 1.00 92.44 85 PRO A CA 1
ATOM 695 C C . PRO A 1 85 ? 2.340 -11.613 -0.273 1.00 92.44 85 PRO A C 1
ATOM 697 O O . PRO A 1 85 ? 2.949 -12.584 -0.724 1.00 92.44 85 PRO A O 1
ATOM 700 N N . GLN A 1 86 ? 1.822 -10.666 -1.056 1.00 95.25 86 GLN A N 1
ATOM 701 C CA . GLN A 1 86 ? 1.905 -10.686 -2.509 1.00 95.25 86 GLN A CA 1
ATOM 702 C C . GLN A 1 86 ? 1.827 -9.265 -3.054 1.00 95.25 86 GLN A C 1
ATOM 704 O O . GLN A 1 86 ? 0.887 -8.546 -2.744 1.00 95.25 86 GLN A O 1
ATOM 709 N N . LEU A 1 87 ? 2.762 -8.887 -3.916 1.00 96.12 87 LEU A N 1
ATOM 710 C CA . LEU A 1 87 ? 2.706 -7.636 -4.663 1.00 96.12 87 LEU A CA 1
ATOM 711 C C . LEU A 1 87 ? 3.274 -7.871 -6.051 1.00 96.12 87 LEU A C 1
ATOM 713 O O . LEU A 1 87 ? 4.341 -8.461 -6.176 1.00 96.12 87 LEU A O 1
ATOM 717 N N . THR A 1 88 ? 2.580 -7.375 -7.059 1.00 95.88 88 THR A N 1
ATOM 718 C CA . THR A 1 88 ? 3.051 -7.344 -8.435 1.00 95.88 88 THR A CA 1
ATOM 719 C C . THR A 1 88 ? 3.369 -5.909 -8.801 1.00 95.88 88 THR A C 1
ATOM 721 O O . THR A 1 88 ? 2.579 -5.005 -8.533 1.00 95.88 88 THR A O 1
ATOM 724 N N . TRP A 1 89 ? 4.525 -5.701 -9.418 1.00 95.06 89 TRP A N 1
ATOM 725 C CA . TRP A 1 89 ? 5.015 -4.402 -9.841 1.00 95.06 89 TRP A CA 1
ATOM 726 C C . TRP A 1 89 ? 5.361 -4.423 -11.330 1.00 95.06 89 TRP A C 1
ATOM 728 O O . TRP A 1 89 ? 5.930 -5.384 -11.850 1.00 95.06 89 TRP A O 1
ATOM 738 N N . LEU A 1 90 ? 5.015 -3.343 -12.021 1.00 93.94 90 LEU A N 1
ATOM 739 C CA . LEU A 1 90 ? 5.225 -3.138 -13.445 1.00 93.94 90 LEU A CA 1
ATOM 740 C C . LEU A 1 90 ? 5.845 -1.758 -13.680 1.00 93.94 90 LEU A C 1
ATOM 742 O O . LEU A 1 90 ? 5.272 -0.737 -13.295 1.00 93.94 90 LEU A O 1
ATOM 746 N N . ASN A 1 91 ? 6.991 -1.745 -14.349 1.00 91.31 91 ASN A N 1
ATOM 747 C CA . ASN A 1 91 ? 7.728 -0.559 -14.752 1.00 91.31 91 ASN A CA 1
ATOM 748 C C . ASN A 1 91 ? 7.642 -0.371 -16.267 1.00 91.31 91 ASN A C 1
ATOM 750 O O . ASN A 1 91 ? 8.122 -1.188 -17.045 1.00 91.31 91 ASN A O 1
ATOM 754 N N . ASP A 1 92 ? 7.079 0.758 -16.670 1.00 89.75 92 ASP A N 1
ATOM 755 C CA . ASP A 1 92 ? 7.302 1.387 -17.966 1.00 89.75 92 ASP A CA 1
ATOM 756 C C . ASP A 1 92 ? 8.345 2.517 -17.777 1.00 89.75 92 ASP A C 1
ATOM 758 O O . ASP A 1 92 ? 8.510 3.001 -16.655 1.00 89.75 92 ASP A O 1
ATOM 762 N N . PRO A 1 93 ? 9.006 3.038 -18.835 1.00 87.12 93 PRO A N 1
ATOM 763 C CA . PRO A 1 93 ? 10.129 3.982 -18.697 1.00 87.12 93 PRO A CA 1
ATOM 764 C C . PRO A 1 93 ? 9.895 5.233 -17.832 1.00 87.12 93 PRO A C 1
ATOM 766 O O . PRO A 1 93 ? 10.858 5.853 -17.395 1.00 87.12 93 PRO A O 1
ATOM 769 N N . ARG A 1 94 ? 8.635 5.645 -17.641 1.00 90.62 94 ARG A N 1
ATOM 770 C CA . ARG A 1 94 ? 8.233 6.774 -16.781 1.00 90.62 94 ARG A CA 1
ATOM 771 C C . ARG A 1 94 ? 6.956 6.500 -15.984 1.00 90.62 94 ARG A C 1
ATOM 773 O O . ARG A 1 94 ? 6.320 7.447 -15.527 1.00 90.62 94 ARG A O 1
ATOM 780 N N . ARG A 1 95 ? 6.499 5.250 -15.906 1.00 94.88 95 ARG A N 1
ATOM 781 C CA . ARG A 1 95 ? 5.233 4.905 -15.248 1.00 94.88 95 ARG A CA 1
ATOM 782 C C . ARG A 1 95 ? 5.394 3.607 -14.481 1.00 94.88 95 ARG A C 1
ATOM 784 O O . ARG A 1 95 ? 5.784 2.593 -15.039 1.00 94.88 95 ARG A O 1
ATOM 791 N N . HIS A 1 96 ? 5.022 3.644 -13.219 1.00 95.19 96 HIS A N 1
ATOM 792 C CA . HIS A 1 96 ? 5.220 2.578 -12.261 1.00 95.19 96 HIS A CA 1
ATOM 793 C C . HIS A 1 96 ? 3.861 2.206 -11.694 1.00 95.19 96 HIS A C 1
ATOM 795 O O . HIS A 1 96 ? 3.154 3.042 -11.132 1.00 95.19 96 HIS A O 1
ATOM 801 N N . ARG A 1 97 ? 3.471 0.952 -11.871 1.00 97.31 97 ARG A N 1
ATOM 802 C CA . ARG A 1 97 ? 2.204 0.425 -11.379 1.00 97.31 97 ARG A CA 1
ATOM 803 C C . ARG A 1 97 ? 2.476 -0.732 -10.450 1.00 97.31 97 ARG A C 1
ATOM 805 O O . ARG A 1 97 ? 3.347 -1.547 -10.725 1.00 97.31 97 ARG A O 1
ATOM 812 N N . ALA A 1 98 ? 1.705 -0.824 -9.384 1.00 96.88 98 ALA A N 1
ATOM 813 C CA . ALA A 1 98 ? 1.716 -2.010 -8.551 1.00 96.88 98 ALA A CA 1
ATOM 814 C C . ALA A 1 98 ? 0.337 -2.297 -7.996 1.00 96.88 98 ALA A C 1
ATOM 816 O O . ALA A 1 98 ? -0.477 -1.394 -7.804 1.00 96.88 98 ALA A O 1
ATOM 817 N N . GLU A 1 99 ? 0.100 -3.569 -7.731 1.00 98.12 99 GLU A N 1
ATOM 818 C CA . GLU A 1 99 ? -1.087 -4.047 -7.052 1.00 98.12 99 GLU A CA 1
ATOM 819 C C . GLU A 1 99 ? -0.742 -5.231 -6.160 1.00 98.12 99 GLU A C 1
ATOM 821 O O . GLU A 1 99 ? 0.161 -6.016 -6.455 1.00 98.12 99 GLU A O 1
ATOM 826 N N . GLY A 1 100 ? -1.447 -5.362 -5.044 1.00 96.31 100 GLY A N 1
ATOM 827 C CA . GLY A 1 100 ? -1.214 -6.486 -4.159 1.00 96.31 100 GLY A CA 1
ATOM 828 C C . GLY A 1 100 ? -1.864 -6.360 -2.801 1.00 96.31 100 GLY A C 1
ATOM 829 O O . GLY A 1 100 ? -2.760 -5.551 -2.571 1.00 96.31 100 GLY A O 1
ATOM 830 N N . LEU A 1 101 ? -1.375 -7.204 -1.906 1.00 94.69 101 LEU A N 1
ATOM 831 C CA . LEU A 1 101 ? -1.762 -7.310 -0.518 1.00 94.69 101 LEU A CA 1
ATOM 832 C C . LEU A 1 101 ? -0.598 -6.862 0.356 1.00 94.69 101 LEU A C 1
ATOM 834 O O . LEU A 1 101 ? 0.547 -7.274 0.156 1.00 94.69 101 LEU A O 1
ATOM 838 N N . VAL A 1 102 ? -0.915 -6.064 1.363 1.00 90.56 102 VAL A N 1
ATOM 839 C CA . VAL A 1 102 ? 0.025 -5.615 2.385 1.00 90.56 102 VAL A CA 1
ATOM 840 C C . VAL A 1 102 ? -0.619 -5.734 3.759 1.00 90.56 102 VAL A C 1
ATOM 842 O O . VAL A 1 102 ? -1.834 -5.695 3.888 1.00 90.56 102 VAL A O 1
ATOM 845 N N . SER A 1 103 ? 0.175 -5.891 4.806 1.00 85.25 103 SER A N 1
ATOM 846 C CA . SER A 1 103 ? -0.306 -5.908 6.186 1.00 85.25 103 SER A CA 1
ATOM 847 C C . SER A 1 103 ? 0.683 -5.143 7.038 1.00 85.25 103 SER A C 1
ATOM 849 O O . SER A 1 103 ? 1.880 -5.421 7.002 1.00 85.25 103 SER A O 1
ATOM 851 N N . LEU A 1 104 ? 0.203 -4.178 7.813 1.00 74.88 104 LEU A N 1
ATOM 852 C CA . LEU A 1 104 ? 1.061 -3.442 8.728 1.00 74.88 104 LEU A CA 1
ATOM 853 C C . LEU A 1 104 ? 1.121 -4.190 10.059 1.00 74.88 104 LEU A C 1
ATOM 855 O O . LEU A 1 104 ? 0.118 -4.290 10.763 1.00 74.88 104 LEU A O 1
ATOM 859 N N . SER A 1 105 ? 2.297 -4.686 10.422 1.00 64.94 105 SER A N 1
ATOM 860 C CA . SER A 1 105 ? 2.543 -5.223 11.755 1.00 64.94 105 SER A CA 1
ATOM 861 C C . SER A 1 105 ? 2.631 -4.048 12.729 1.00 64.94 105 SER A C 1
ATOM 863 O O . SER A 1 105 ? 3.683 -3.432 12.902 1.00 64.94 105 SER A O 1
ATOM 865 N N . SER A 1 106 ? 1.504 -3.687 13.343 1.00 53.00 106 SER A N 1
ATOM 866 C CA . SER A 1 106 ? 1.510 -2.802 14.508 1.00 53.00 106 SER A CA 1
ATOM 867 C C . SER A 1 106 ? 1.827 -3.602 15.772 1.00 53.00 106 SER A C 1
ATOM 869 O O . SER A 1 106 ? 1.571 -4.803 15.856 1.00 53.00 106 SER A O 1
ATOM 871 N N . LEU A 1 107 ? 2.369 -2.892 16.761 1.00 44.56 107 LEU A N 1
ATOM 872 C CA . LEU A 1 107 ? 2.971 -3.312 18.036 1.00 44.56 107 LEU A CA 1
ATOM 873 C C . LEU A 1 107 ? 2.139 -4.289 18.904 1.00 44.56 107 LEU A C 1
ATOM 875 O O . LEU A 1 107 ? 2.606 -4.704 19.960 1.00 44.56 107 LEU A O 1
ATOM 879 N N . THR A 1 108 ? 0.924 -4.650 18.490 1.00 48.59 108 THR A N 1
ATOM 880 C CA . THR A 1 108 ? -0.023 -5.520 19.202 1.00 48.59 108 THR A CA 1
ATOM 881 C C . THR A 1 108 ? -0.256 -6.881 18.530 1.00 48.59 108 THR A C 1
ATOM 883 O O . THR A 1 108 ? -1.062 -7.659 19.032 1.00 48.59 108 THR A O 1
ATOM 886 N N . GLY A 1 109 ? 0.420 -7.196 17.417 1.00 49.97 109 GLY A N 1
ATOM 887 C CA . GLY A 1 109 ? 0.340 -8.522 16.783 1.00 49.97 109 GLY A CA 1
ATOM 888 C C . GLY A 1 109 ? -0.963 -8.807 16.026 1.00 49.97 109 GLY A C 1
ATOM 889 O O . GLY A 1 109 ? -1.303 -9.969 15.822 1.00 49.97 109 GLY A O 1
ATOM 890 N N . GLN A 1 110 ? -1.706 -7.773 15.618 1.00 52.28 110 GLN A N 1
ATOM 891 C CA . GLN A 1 110 ? -2.891 -7.926 14.768 1.00 52.28 110 GLN A CA 1
ATOM 892 C C . GLN A 1 110 ? -2.541 -7.763 13.284 1.00 52.28 110 GLN A C 1
ATOM 894 O O . GLN A 1 110 ? -1.769 -6.884 12.904 1.00 52.28 110 GLN A O 1
ATOM 899 N N . HIS A 1 111 ? -3.125 -8.637 12.462 1.00 59.94 111 HIS A N 1
ATOM 900 C CA . HIS A 1 111 ? -2.863 -8.790 11.033 1.00 59.94 111 HIS A CA 1
ATOM 901 C C . HIS A 1 111 ? -4.084 -8.308 10.240 1.00 59.94 111 HIS A C 1
ATOM 903 O O . HIS A 1 111 ? -5.007 -9.079 9.991 1.00 59.94 111 HIS A O 1
ATOM 909 N N . GLY A 1 112 ? -4.107 -7.032 9.866 1.00 71.25 112 GLY A N 1
ATOM 910 C CA . GLY A 1 112 ? -5.080 -6.505 8.913 1.00 71.25 112 GLY A CA 1
ATOM 911 C C . GLY A 1 112 ? -4.500 -6.543 7.507 1.00 71.25 112 GLY A C 1
ATOM 912 O O . GLY A 1 112 ? -3.619 -5.739 7.201 1.00 71.25 112 GLY A O 1
ATOM 913 N N . VAL A 1 113 ? -4.954 -7.474 6.661 1.00 83.31 113 VAL A N 1
ATOM 914 C CA . VAL A 1 113 ? -4.545 -7.498 5.250 1.00 83.31 113 VAL A CA 1
ATOM 915 C C . VAL A 1 113 ? -5.314 -6.418 4.497 1.00 83.31 113 VAL A C 1
ATOM 917 O O . VAL A 1 113 ? -6.538 -6.358 4.538 1.00 83.31 113 VAL A O 1
ATOM 920 N N . MET A 1 114 ? -4.573 -5.577 3.792 1.00 89.69 114 MET A N 1
ATOM 921 C CA . MET A 1 114 ? -5.065 -4.465 2.997 1.00 89.69 114 MET A CA 1
ATOM 922 C C . MET A 1 114 ? -4.722 -4.713 1.534 1.00 89.69 114 MET A C 1
ATOM 924 O O . MET A 1 114 ? -3.626 -5.177 1.213 1.00 89.69 114 MET A O 1
ATOM 928 N N . GLN A 1 115 ? -5.645 -4.380 0.644 1.00 95.06 115 GLN A N 1
ATOM 929 C CA . GLN A 1 115 ? -5.386 -4.324 -0.786 1.00 95.06 115 GLN A CA 1
ATOM 930 C C . GLN A 1 115 ? -4.802 -2.959 -1.128 1.00 95.06 115 GLN A C 1
ATOM 932 O O . GLN A 1 115 ? -5.294 -1.937 -0.657 1.00 95.06 115 GLN A O 1
ATOM 937 N N . VAL A 1 116 ? -3.769 -2.942 -1.961 1.00 95.94 116 VAL A N 1
ATOM 938 C CA . VAL A 1 116 ? -3.135 -1.719 -2.447 1.00 95.94 116 VAL A CA 1
ATOM 939 C C . VAL A 1 116 ? -3.066 -1.741 -3.963 1.00 95.94 116 VAL A C 1
ATOM 941 O O . VAL A 1 116 ? -2.811 -2.782 -4.571 1.00 95.94 116 VAL A O 1
ATOM 944 N N . ARG A 1 117 ? -3.279 -0.579 -4.577 1.00 98.06 117 ARG A N 1
ATOM 945 C CA . ARG A 1 117 ? -2.975 -0.316 -5.983 1.00 98.06 117 ARG A CA 1
ATOM 946 C C . ARG A 1 117 ? -2.294 1.032 -6.107 1.00 98.06 117 ARG A C 1
ATOM 948 O O . ARG A 1 117 ? -2.617 1.964 -5.380 1.00 98.06 117 ARG A O 1
ATOM 955 N N . MET A 1 118 ? -1.383 1.160 -7.052 1.00 97.25 118 MET A N 1
ATOM 956 C CA . MET A 1 118 ? -0.719 2.423 -7.344 1.00 97.25 118 MET A CA 1
ATOM 957 C C . MET A 1 118 ? -0.465 2.577 -8.838 1.00 97.25 118 MET A C 1
ATOM 959 O O . MET A 1 118 ? -0.249 1.598 -9.554 1.00 97.25 118 MET A O 1
ATOM 963 N N . ASP A 1 119 ? -0.480 3.825 -9.286 1.00 97.88 119 ASP A N 1
ATOM 964 C CA . ASP A 1 119 ? -0.107 4.241 -10.633 1.00 97.88 119 ASP A CA 1
ATOM 965 C C . ASP A 1 119 ? 0.605 5.588 -10.522 1.00 97.88 119 ASP A C 1
ATOM 967 O O . ASP A 1 119 ? -0.036 6.620 -10.300 1.00 97.88 119 ASP A O 1
ATOM 971 N N . LEU A 1 120 ? 1.935 5.542 -10.590 1.00 96.31 120 LEU A N 1
ATOM 972 C CA . LEU A 1 120 ? 2.844 6.662 -10.368 1.00 96.31 120 LEU A CA 1
ATOM 973 C C . LEU A 1 120 ? 3.707 6.915 -11.606 1.00 96.31 120 LEU A C 1
ATOM 975 O O . LEU A 1 120 ? 3.890 6.032 -12.442 1.00 96.31 120 LEU A O 1
ATOM 979 N N . ARG A 1 121 ? 4.242 8.126 -11.737 1.00 95.25 121 ARG A N 1
ATOM 980 C CA . ARG A 1 121 ? 5.038 8.575 -12.879 1.00 95.25 121 ARG A CA 1
ATOM 981 C C . ARG A 1 121 ? 6.264 9.364 -12.466 1.00 95.25 121 ARG A C 1
ATOM 983 O O . ARG A 1 121 ? 6.251 10.067 -11.456 1.00 95.25 121 ARG A O 1
ATOM 990 N N . ASP A 1 122 ? 7.268 9.307 -13.331 1.00 91.94 122 ASP A N 1
ATOM 991 C CA . ASP A 1 122 ? 8.545 9.998 -13.175 1.00 91.94 122 ASP A CA 1
ATOM 992 C C . ASP A 1 122 ? 8.549 11.346 -13.911 1.00 91.94 122 ASP A C 1
ATOM 994 O O . ASP A 1 122 ? 9.306 11.554 -14.864 1.00 91.94 122 ASP A O 1
ATOM 998 N N . ASP A 1 123 ? 7.656 12.261 -13.521 1.00 88.44 123 ASP A N 1
ATOM 999 C CA . ASP A 1 123 ? 7.535 13.558 -14.196 1.00 88.44 123 ASP A CA 1
ATOM 1000 C C . ASP A 1 123 ? 8.499 14.620 -13.660 1.00 88.44 123 ASP A C 1
ATOM 1002 O O . ASP A 1 123 ? 9.181 15.277 -14.448 1.00 88.44 123 ASP A O 1
ATOM 1006 N N . GLU A 1 124 ? 8.630 14.714 -12.338 1.00 84.69 124 GLU A N 1
ATOM 1007 C CA . GLU A 1 124 ? 9.519 15.644 -11.632 1.00 84.69 124 GLU A CA 1
ATOM 1008 C C . GLU A 1 124 ? 10.366 14.907 -10.577 1.00 84.69 124 GLU A C 1
ATOM 1010 O O . GLU A 1 124 ? 10.485 15.325 -9.430 1.00 84.69 124 GLU A O 1
ATOM 1015 N N . GLY A 1 125 ? 10.936 13.764 -10.963 1.00 83.50 125 GLY A N 1
ATOM 1016 C CA . GLY A 1 125 ? 11.674 12.866 -10.069 1.00 83.50 125 GLY A CA 1
ATOM 1017 C C . GLY A 1 125 ? 11.017 11.492 -9.966 1.00 83.50 125 GLY A C 1
ATOM 1018 O O . GLY A 1 125 ? 9.942 11.280 -10.525 1.00 83.50 125 GLY A O 1
ATOM 1019 N N . LEU A 1 126 ? 11.677 10.561 -9.270 1.00 85.00 126 LEU A N 1
ATOM 1020 C CA . LEU A 1 126 ? 11.202 9.183 -9.100 1.00 85.00 126 LEU A CA 1
ATOM 1021 C C . LEU A 1 126 ? 9.848 9.153 -8.380 1.00 85.00 126 LEU A C 1
ATOM 1023 O O . LEU A 1 126 ? 9.721 9.738 -7.306 1.00 85.00 126 LEU A O 1
ATOM 1027 N N . LEU A 1 127 ? 8.871 8.439 -8.948 1.00 89.62 127 LEU A N 1
ATOM 1028 C CA . LEU A 1 127 ? 7.540 8.212 -8.371 1.00 89.62 127 LEU A CA 1
ATOM 1029 C C . LEU A 1 127 ? 6.824 9.512 -7.955 1.00 89.62 127 LEU A C 1
ATOM 1031 O O . LEU A 1 127 ? 6.082 9.544 -6.975 1.00 89.62 127 LEU A O 1
ATOM 1035 N N . SER A 1 128 ? 7.066 10.596 -8.690 1.00 90.38 128 SER A N 1
ATOM 1036 C CA . SER A 1 128 ? 6.700 11.957 -8.287 1.00 90.38 128 SER A CA 1
ATOM 1037 C C . SER A 1 128 ? 5.220 12.288 -8.453 1.00 90.38 128 SER A C 1
ATOM 1039 O O . SER A 1 128 ? 4.742 13.202 -7.791 1.00 90.38 128 SER A O 1
ATOM 1041 N N . ASN A 1 129 ? 4.495 11.601 -9.337 1.00 95.81 129 ASN A N 1
ATOM 1042 C CA . ASN A 1 129 ? 3.141 12.008 -9.716 1.00 95.81 129 ASN A CA 1
ATOM 1043 C C . ASN A 1 129 ? 2.197 10.821 -9.872 1.00 95.81 129 ASN A C 1
ATOM 1045 O O . ASN A 1 129 ? 2.532 9.874 -10.573 1.00 95.81 129 ASN A O 1
ATOM 1049 N N . GLY A 1 130 ? 0.993 10.880 -9.305 1.00 96.50 130 GLY A N 1
ATOM 1050 C CA . GLY A 1 130 ? -0.032 9.870 -9.559 1.00 96.50 130 GLY A CA 1
ATOM 1051 C C . GLY A 1 130 ? -0.960 9.610 -8.383 1.00 96.50 130 GLY A C 1
ATOM 1052 O O . GLY A 1 130 ? -1.218 10.495 -7.568 1.00 96.50 130 GLY A O 1
ATOM 1053 N N . ARG A 1 131 ? -1.512 8.394 -8.326 1.00 97.31 131 ARG A N 1
ATOM 1054 C CA . ARG A 1 131 ? -2.477 8.004 -7.293 1.00 97.31 131 ARG A CA 1
ATOM 1055 C C . ARG A 1 131 ? -2.144 6.658 -6.675 1.00 97.31 131 ARG A C 1
ATOM 1057 O O . ARG A 1 131 ? -1.750 5.718 -7.364 1.00 97.31 131 ARG A O 1
ATOM 1064 N N . VAL A 1 132 ? -2.381 6.573 -5.375 1.00 96.88 132 VAL A N 1
ATOM 1065 C CA . VAL A 1 132 ? -2.354 5.341 -4.594 1.00 96.88 132 VAL A CA 1
ATOM 1066 C C . VAL A 1 132 ? -3.758 5.099 -4.062 1.00 96.88 132 VAL A C 1
ATOM 1068 O O . VAL A 1 132 ? -4.439 6.029 -3.642 1.00 96.88 132 VAL A O 1
ATOM 1071 N N . TRP A 1 133 ? -4.193 3.853 -4.106 1.00 97.25 133 TRP A N 1
ATOM 1072 C CA . TRP A 1 133 ? -5.464 3.384 -3.587 1.00 97.25 133 TRP A CA 1
ATOM 1073 C C . TRP A 1 133 ? -5.217 2.278 -2.572 1.00 97.25 133 TRP A C 1
ATOM 1075 O O . TRP A 1 133 ? -4.354 1.421 -2.784 1.00 97.25 133 TRP A O 1
ATOM 1085 N N . LEU A 1 134 ? -5.984 2.290 -1.489 1.00 94.25 134 LEU A N 1
ATOM 1086 C CA . LEU A 1 134 ? -5.921 1.290 -0.440 1.00 94.25 134 LEU A CA 1
ATOM 1087 C C . LEU A 1 134 ? -7.328 0.923 0.022 1.00 94.25 134 LEU A C 1
ATOM 1089 O O . LEU A 1 134 ? -8.154 1.801 0.248 1.00 94.25 134 LEU A O 1
ATOM 1093 N N . GLN A 1 135 ? -7.577 -0.367 0.219 1.00 93.75 135 GLN A N 1
ATOM 1094 C CA . GLN A 1 135 ? -8.790 -0.866 0.857 1.00 93.75 135 GLN A CA 1
ATOM 1095 C C . GLN A 1 135 ? -8.428 -1.835 1.969 1.00 93.75 135 GLN A C 1
ATOM 1097 O O . GLN A 1 135 ? -7.555 -2.690 1.815 1.00 93.75 135 GLN A O 1
ATOM 1102 N N . ALA A 1 136 ? -9.142 -1.726 3.077 1.00 89.88 136 ALA A N 1
ATOM 1103 C CA . ALA A 1 136 ? -9.030 -2.634 4.195 1.00 89.88 136 ALA A CA 1
ATOM 1104 C C . ALA A 1 136 ? -10.431 -2.982 4.690 1.00 89.88 136 ALA A C 1
ATOM 1106 O O . ALA A 1 136 ? -11.239 -2.085 4.909 1.00 89.88 136 ALA A O 1
ATOM 1107 N N . ASP A 1 137 ? -10.722 -4.265 4.864 1.00 88.31 137 ASP A N 1
ATOM 1108 C CA . ASP A 1 137 ? -12.030 -4.724 5.326 1.00 88.31 137 ASP A CA 1
ATOM 1109 C C . ASP A 1 137 ? -11.901 -5.275 6.752 1.00 88.31 137 ASP A C 1
ATOM 1111 O O . ASP A 1 137 ? -10.970 -6.021 7.042 1.00 88.31 137 ASP A O 1
ATOM 1115 N N . ASP A 1 138 ? -12.834 -4.893 7.627 1.00 85.31 138 ASP A N 1
ATOM 1116 C CA . ASP A 1 138 ? -12.942 -5.356 9.022 1.00 85.31 138 ASP A CA 1
ATOM 1117 C C . ASP A 1 138 ? -11.637 -5.267 9.842 1.00 85.31 138 ASP A C 1
ATOM 1119 O O . ASP A 1 138 ? -11.185 -6.216 10.485 1.00 85.31 138 ASP A O 1
ATOM 1123 N N . ILE A 1 139 ? -10.991 -4.101 9.813 1.00 81.81 139 ILE A N 1
ATOM 1124 C CA . ILE A 1 139 ? -9.753 -3.880 10.557 1.00 81.81 139 ILE A CA 1
ATOM 1125 C C . ILE A 1 139 ? -10.055 -3.414 11.983 1.00 81.81 139 ILE A C 1
ATOM 1127 O O . ILE A 1 139 ? -10.777 -2.435 12.183 1.00 81.81 139 ILE A O 1
ATOM 1131 N N . ASP A 1 140 ? -9.416 -4.049 12.972 1.00 80.69 140 ASP A N 1
ATOM 1132 C CA . ASP A 1 140 ? -9.392 -3.567 14.356 1.00 80.69 140 ASP A CA 1
ATOM 1133 C C . ASP A 1 140 ? -8.497 -2.324 14.478 1.00 80.69 140 ASP A C 1
ATOM 1135 O O . ASP A 1 140 ? -7.267 -2.396 14.442 1.00 80.69 140 ASP A O 1
ATOM 1139 N N . LEU A 1 141 ? -9.132 -1.162 14.618 1.00 80.69 141 LEU A N 1
ATOM 1140 C CA . LEU A 1 141 ? -8.467 0.125 14.753 1.00 80.69 141 LEU A CA 1
ATOM 1141 C C . LEU A 1 141 ? -8.096 0.476 16.198 1.00 80.69 141 LEU A C 1
ATOM 1143 O O . LEU A 1 141 ? -7.437 1.501 16.418 1.00 80.69 141 LEU A O 1
ATOM 1147 N N . LYS A 1 142 ? -8.469 -0.345 17.192 1.00 77.62 142 LYS A N 1
ATOM 1148 C CA . LYS A 1 142 ? -8.151 -0.088 18.608 1.00 77.62 142 LYS A CA 1
ATOM 1149 C C . LYS A 1 142 ? -6.676 0.241 18.849 1.00 77.62 142 LYS A C 1
ATOM 1151 O O . LYS A 1 142 ? -6.424 1.205 19.575 1.00 77.62 142 LYS A O 1
ATOM 1156 N N . PRO A 1 143 ? -5.687 -0.462 18.254 1.00 70.44 143 PRO A N 1
ATOM 1157 C CA . PRO A 1 143 ? -4.277 -0.183 18.524 1.00 70.44 143 PRO A CA 1
ATOM 1158 C C . PRO A 1 143 ? -3.825 1.215 18.082 1.00 70.44 143 PRO A C 1
ATOM 1160 O O . PRO A 1 143 ? -2.930 1.796 18.700 1.00 70.44 143 PRO A O 1
ATOM 1163 N N . TRP A 1 144 ? -4.422 1.759 17.017 1.00 69.00 144 TRP A N 1
ATOM 1164 C CA . TRP A 1 144 ? -4.064 3.077 16.485 1.00 69.00 144 TRP A CA 1
ATOM 1165 C C . TRP A 1 144 ? -4.857 4.202 17.149 1.00 69.00 144 TRP A C 1
ATOM 1167 O O . TRP A 1 144 ? -4.288 5.250 17.448 1.00 69.00 144 TRP A O 1
ATOM 1177 N N . LEU A 1 145 ? -6.137 3.972 17.448 1.00 71.50 145 LEU A N 1
ATOM 1178 C CA . LEU A 1 145 ? -6.995 4.954 18.114 1.00 71.50 145 LEU A CA 1
ATOM 1179 C C . LEU A 1 145 ? -6.718 5.053 19.618 1.00 71.50 145 LEU A C 1
ATOM 1181 O O . LEU A 1 145 ? -6.811 6.129 20.207 1.00 71.50 145 LEU A O 1
ATOM 1185 N N . GLY A 1 146 ? -6.323 3.941 20.239 1.00 62.09 146 GLY A N 1
ATOM 1186 C CA . GLY A 1 146 ? -6.089 3.847 21.673 1.00 62.09 146 GLY A CA 1
ATOM 1187 C C . GLY A 1 146 ? -4.994 4.785 22.175 1.00 62.09 146 GLY A C 1
ATOM 1188 O O . GLY A 1 146 ? -5.146 5.322 23.258 1.00 62.09 146 GLY A O 1
ATOM 1189 N N . LYS A 1 147 ? -3.928 5.057 21.406 1.00 62.03 147 LYS A N 1
ATOM 1190 C CA . LYS A 1 147 ? -2.873 6.005 21.833 1.00 62.03 147 LYS A CA 1
ATOM 1191 C C . LYS A 1 147 ? -3.373 7.449 21.952 1.00 62.03 147 LYS A C 1
ATOM 1193 O O . LYS A 1 147 ? -2.884 8.176 22.803 1.00 62.03 147 LYS A O 1
ATOM 1198 N N . TRP A 1 148 ? -4.319 7.861 21.106 1.00 63.78 148 TRP A N 1
ATOM 1199 C CA . TRP A 1 148 ? -4.932 9.193 21.173 1.00 63.78 148 TRP A CA 1
ATOM 1200 C C . TRP A 1 148 ? -6.071 9.245 22.205 1.00 63.78 148 TRP A C 1
ATOM 1202 O O . TRP A 1 148 ? -6.259 10.259 22.867 1.00 63.78 148 TRP A O 1
ATOM 1212 N N . MET A 1 149 ? -6.800 8.137 22.382 1.00 67.25 149 MET A N 1
ATOM 1213 C CA . MET A 1 149 ? -7.940 8.040 23.307 1.00 67.25 149 MET A CA 1
ATOM 1214 C C . MET A 1 149 ? -7.584 7.626 24.743 1.00 67.25 149 MET A C 1
ATOM 1216 O O . MET A 1 149 ? -8.450 7.678 25.618 1.00 67.25 149 MET A O 1
ATOM 1220 N N . GLN A 1 150 ? -6.326 7.253 24.992 1.00 59.91 150 GLN A N 1
ATOM 1221 C CA . GLN A 1 150 ? -5.827 6.690 26.253 1.00 59.91 150 GLN A CA 1
ATOM 1222 C C . GLN A 1 150 ? -6.095 7.566 27.482 1.00 59.91 150 GLN A C 1
ATOM 1224 O O . GLN A 1 150 ? -6.258 7.029 28.575 1.00 59.91 150 GLN A O 1
ATOM 1229 N N . ASP A 1 151 ? -6.208 8.880 27.303 1.00 60.31 151 ASP A N 1
ATOM 1230 C CA . ASP A 1 151 ? -6.340 9.801 28.430 1.00 60.31 151 ASP A CA 1
ATOM 1231 C C . ASP A 1 151 ? -7.790 9.981 28.913 1.00 60.31 151 ASP A C 1
ATOM 1233 O O . ASP A 1 151 ? -7.989 10.489 30.013 1.00 60.31 151 ASP A O 1
ATOM 1237 N N . ASN A 1 152 ? -8.813 9.580 28.138 1.00 59.81 152 ASN A N 1
ATOM 1238 C CA . ASN A 1 152 ? -10.216 9.886 28.481 1.00 59.81 152 ASN A CA 1
ATOM 1239 C C . ASN A 1 152 ? -11.262 8.819 28.102 1.00 59.81 152 ASN A C 1
ATOM 1241 O O . ASN A 1 152 ? -12.402 8.924 28.552 1.00 59.81 152 ASN 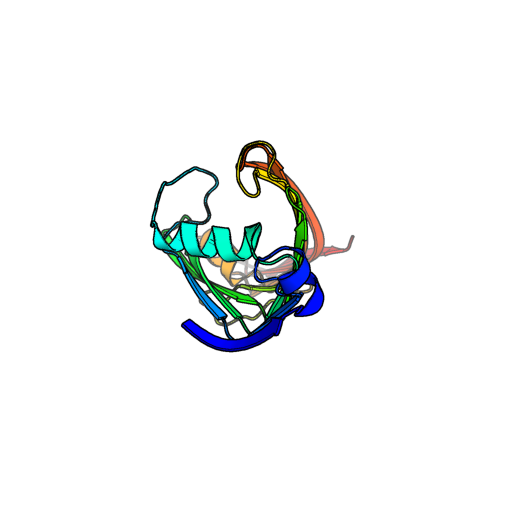A O 1
ATOM 1245 N N . ILE A 1 153 ? -10.941 7.825 27.259 1.00 68.75 153 ILE A N 1
ATOM 1246 C CA . ILE A 1 153 ? -11.945 6.893 26.717 1.00 68.75 153 ILE A CA 1
ATOM 1247 C C . ILE A 1 153 ? -11.405 5.456 26.690 1.00 68.75 153 ILE A C 1
ATOM 1249 O O . ILE A 1 153 ? -10.463 5.136 25.966 1.00 68.75 153 ILE A O 1
ATOM 1253 N N . ALA A 1 154 ? -12.052 4.560 27.444 1.00 77.38 154 ALA A N 1
ATOM 1254 C CA . ALA A 1 154 ? -11.759 3.128 27.427 1.00 77.38 154 ALA A CA 1
ATOM 1255 C C . ALA A 1 154 ? -12.485 2.444 26.255 1.00 77.38 154 ALA A C 1
ATOM 1257 O O . ALA A 1 154 ? -13.654 2.067 26.363 1.00 77.38 154 ALA A O 1
ATOM 1258 N N . LEU A 1 155 ? -11.791 2.309 25.121 1.00 76.81 155 LEU A N 1
ATOM 1259 C CA . LEU A 1 155 ? -12.310 1.627 23.932 1.00 76.81 155 LEU A CA 1
ATOM 1260 C C . LEU A 1 155 ? -12.422 0.110 24.149 1.00 76.81 155 LEU A C 1
ATOM 1262 O O . LEU A 1 155 ? -11.430 -0.552 24.449 1.00 76.81 155 LEU A O 1
ATOM 1266 N N . GLU A 1 156 ? -13.606 -0.451 23.916 1.00 83.81 156 GLU A N 1
ATOM 1267 C CA . GLU A 1 156 ? -13.859 -1.897 23.944 1.00 83.81 156 GLU A CA 1
ATOM 1268 C C . GLU A 1 156 ? -13.717 -2.515 22.544 1.00 83.81 156 GLU A C 1
ATOM 1270 O O . GLU A 1 156 ? -13.068 -3.554 22.358 1.00 83.81 156 GLU A O 1
ATOM 1275 N N . THR A 1 157 ? -14.287 -1.853 21.532 1.00 84.69 157 THR A N 1
ATOM 1276 C CA . THR A 1 157 ? -14.242 -2.270 20.123 1.00 84.69 157 THR A CA 1
ATOM 1277 C C . THR A 1 157 ? -14.025 -1.070 19.203 1.00 84.69 157 THR A C 1
ATOM 1279 O O . THR A 1 157 ? -14.439 0.043 19.520 1.00 84.69 157 THR A O 1
ATOM 1282 N N . ALA A 1 158 ? -13.350 -1.292 18.075 1.00 85.44 158 ALA A N 1
ATOM 1283 C CA . ALA A 1 158 ? -13.279 -0.357 16.956 1.00 85.44 158 ALA A CA 1
ATOM 1284 C C . ALA A 1 158 ? -12.918 -1.146 15.699 1.00 85.44 158 ALA A C 1
ATOM 1286 O O . ALA A 1 158 ? -11.746 -1.394 15.452 1.00 85.44 158 ALA A O 1
ATOM 1287 N N . GLN A 1 159 ? -13.920 -1.578 14.945 1.00 87.50 159 GLN A N 1
ATOM 1288 C CA . GLN A 1 159 ? -13.753 -2.386 13.739 1.00 87.50 159 GLN A CA 1
ATOM 1289 C C . GLN A 1 159 ? -14.334 -1.642 12.552 1.00 87.50 159 GLN A C 1
ATOM 1291 O O . GLN A 1 159 ? -15.497 -1.248 12.591 1.00 87.50 159 GLN A O 1
ATOM 1296 N N . PHE A 1 160 ? -13.532 -1.430 11.512 1.00 87.31 160 PHE A N 1
ATOM 1297 C CA . PHE A 1 160 ? -13.951 -0.635 10.364 1.00 87.31 160 PHE A CA 1
ATOM 1298 C C . PHE A 1 160 ? -13.414 -1.187 9.047 1.00 87.31 160 PHE A C 1
ATOM 1300 O O . PHE A 1 160 ? -12.271 -1.630 8.953 1.00 87.31 160 PHE A O 1
ATOM 1307 N N . SER A 1 161 ? -14.248 -1.100 8.013 1.00 90.69 161 SER A N 1
ATOM 1308 C CA . SER A 1 161 ? -13.846 -1.270 6.619 1.00 90.69 161 SER A CA 1
ATOM 1309 C C . SER A 1 161 ? -13.700 0.100 5.965 1.00 90.69 161 SER A C 1
ATOM 1311 O O . SER A 1 161 ? -14.603 0.939 6.030 1.00 90.69 161 SER A O 1
ATOM 1313 N N . LEU A 1 162 ? -12.554 0.323 5.341 1.00 90.25 162 LEU A N 1
ATOM 1314 C CA . LEU A 1 162 ? -12.077 1.606 4.850 1.00 90.25 162 LEU A CA 1
ATOM 1315 C C . LEU A 1 162 ? -11.613 1.468 3.404 1.00 90.25 162 LEU A C 1
ATOM 1317 O O . LEU A 1 162 ? -10.994 0.474 3.029 1.00 90.25 162 LEU A O 1
ATOM 1321 N N . GLU A 1 163 ? -11.843 2.509 2.621 1.00 94.88 163 GLU A N 1
ATOM 1322 C CA . GLU A 1 163 ? -11.246 2.685 1.304 1.00 94.88 163 GLU A CA 1
ATOM 1323 C C . GLU A 1 163 ? -10.642 4.083 1.227 1.00 94.88 163 GLU A C 1
ATOM 1325 O O . GLU A 1 163 ? -11.208 5.032 1.762 1.00 94.88 163 GLU A O 1
ATOM 1330 N N . GLY A 1 164 ? -9.469 4.226 0.625 1.00 94.81 164 GLY A N 1
ATOM 1331 C CA . GLY A 1 164 ? -8.763 5.494 0.587 1.00 94.81 164 GLY A CA 1
ATOM 1332 C C . GLY A 1 164 ? -8.002 5.698 -0.707 1.00 94.81 164 GLY A C 1
ATOM 1333 O O . GLY A 1 164 ? -7.453 4.758 -1.284 1.00 94.81 164 GLY A O 1
ATOM 1334 N N . TRP A 1 165 ? -7.941 6.953 -1.135 1.00 96.38 165 TRP A N 1
ATOM 1335 C CA . TRP A 1 165 ? -7.145 7.411 -2.263 1.00 96.38 165 TRP A CA 1
ATOM 1336 C C . TRP A 1 165 ? -6.179 8.479 -1.785 1.00 96.38 165 TRP A C 1
ATOM 1338 O O . TRP A 1 165 ? -6.527 9.335 -0.978 1.00 96.38 165 TRP A O 1
ATOM 1348 N N . MET A 1 166 ? -4.969 8.453 -2.319 1.00 96.44 166 MET A N 1
ATOM 1349 C CA 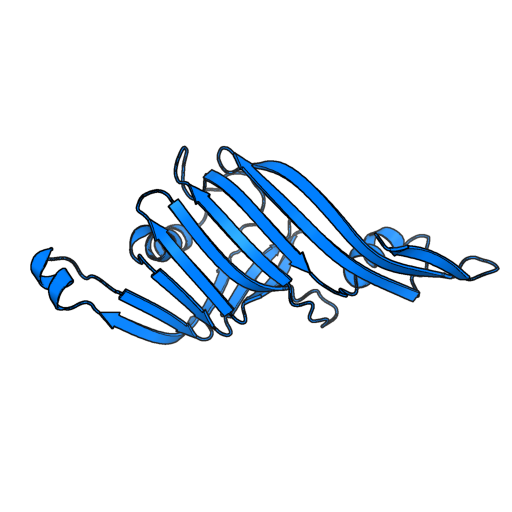. MET A 1 166 ? -3.939 9.444 -2.063 1.00 96.44 166 MET A CA 1
ATOM 1350 C C . MET A 1 166 ? -3.396 9.931 -3.399 1.00 96.44 166 MET A C 1
ATOM 1352 O O . MET A 1 166 ? -3.088 9.123 -4.277 1.00 96.44 166 MET A O 1
ATOM 1356 N N . THR A 1 167 ? -3.288 11.245 -3.551 1.00 97.12 167 THR A N 1
ATOM 1357 C CA . THR A 1 167 ? -2.700 11.893 -4.724 1.00 97.12 167 THR A CA 1
ATOM 1358 C C . THR A 1 167 ? -1.298 12.364 -4.377 1.00 97.12 167 THR A C 1
ATOM 1360 O O . THR A 1 167 ? -1.091 13.013 -3.351 1.00 97.12 167 THR A O 1
ATOM 1363 N N . ILE A 1 168 ? -0.349 12.011 -5.237 1.00 94.50 168 ILE A N 1
ATOM 1364 C CA . ILE A 1 168 ? 1.047 12.429 -5.148 1.00 94.50 168 ILE A CA 1
ATOM 1365 C C . ILE A 1 168 ? 1.305 13.407 -6.292 1.00 94.50 168 ILE A C 1
ATOM 1367 O O . ILE A 1 168 ? 0.964 13.105 -7.439 1.00 94.50 168 ILE A O 1
ATOM 1371 N N . ASP A 1 169 ? 1.893 14.555 -5.978 1.00 94.25 169 ASP A N 1
ATOM 1372 C CA . ASP A 1 169 ? 2.345 15.557 -6.943 1.00 9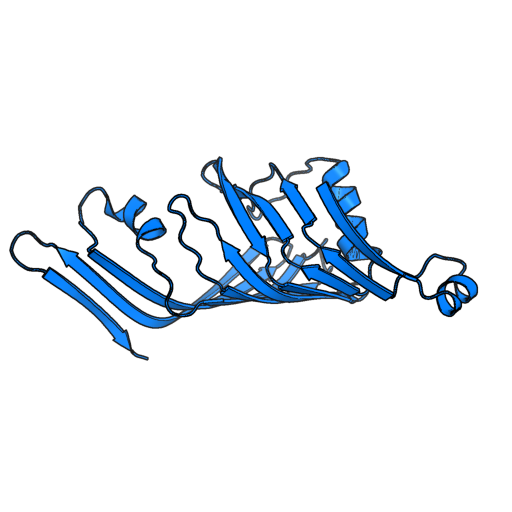4.25 169 ASP A CA 1
ATOM 1373 C C . ASP A 1 169 ? 3.716 16.080 -6.502 1.00 94.25 169 ASP A C 1
ATOM 1375 O O . ASP A 1 169 ? 3.927 16.407 -5.334 1.00 94.25 169 ASP A O 1
ATOM 1379 N N . LYS A 1 170 ? 4.675 16.093 -7.432 1.00 91.19 170 LYS A N 1
ATOM 1380 C CA . LYS A 1 170 ? 6.085 16.469 -7.194 1.00 91.19 170 LYS A CA 1
ATOM 1381 C C . LYS A 1 170 ? 6.772 15.712 -6.044 1.00 91.19 170 LYS A C 1
ATOM 1383 O O . LYS A 1 170 ? 7.700 16.221 -5.423 1.00 91.19 170 LYS A O 1
ATOM 1388 N N . GLY A 1 171 ? 6.345 14.477 -5.783 1.00 84.88 171 GLY A N 1
ATOM 1389 C CA . GLY A 1 171 ? 6.855 13.636 -4.694 1.00 84.88 171 GLY A CA 1
ATOM 1390 C C . GLY A 1 171 ? 6.229 13.919 -3.325 1.00 84.88 171 GLY A C 1
ATOM 1391 O O . GLY A 1 171 ? 6.550 13.219 -2.363 1.00 84.88 171 GLY A O 1
ATOM 1392 N N . ASP A 1 172 ? 5.308 14.880 -3.242 1.00 86.38 172 ASP A N 1
ATOM 1393 C CA . ASP A 1 172 ? 4.575 15.217 -2.030 1.00 86.38 172 ASP A CA 1
ATOM 1394 C C . ASP A 1 172 ? 3.131 14.715 -2.096 1.00 86.38 172 ASP A C 1
ATOM 1396 O O . ASP A 1 172 ? 2.507 14.642 -3.156 1.00 86.38 172 ASP A O 1
ATOM 1400 N N . VAL A 1 173 ? 2.573 14.368 -0.935 1.00 89.06 173 VAL A N 1
ATOM 1401 C CA . VAL A 1 173 ? 1.151 14.033 -0.827 1.00 89.06 173 VAL A CA 1
ATOM 1402 C C . VAL A 1 173 ? 0.354 15.333 -0.844 1.00 89.06 173 VAL A C 1
ATOM 1404 O O . VAL A 1 173 ? 0.394 16.098 0.118 1.00 89.06 173 VAL A O 1
ATOM 1407 N N . THR A 1 174 ? -0.376 15.586 -1.928 1.00 94.06 174 THR A N 1
ATOM 1408 C CA . THR A 1 174 ? -1.120 16.843 -2.129 1.00 94.06 174 THR A CA 1
ATOM 1409 C C . THR A 1 174 ? -2.610 16.727 -1.853 1.00 94.06 174 THR A C 1
ATOM 1411 O O . THR A 1 174 ? -3.285 17.741 -1.679 1.00 94.06 174 THR A O 1
ATOM 1414 N N . GLY A 1 175 ? -3.136 15.507 -1.761 1.00 93.88 175 GLY A N 1
ATOM 1415 C CA . GLY A 1 175 ? -4.527 15.282 -1.400 1.00 93.88 175 GLY A CA 1
ATOM 1416 C C . GLY A 1 175 ? -4.830 13.824 -1.104 1.00 93.88 175 GLY A C 1
ATOM 1417 O O . GLY A 1 175 ? -4.055 12.925 -1.434 1.00 93.88 175 GLY A O 1
ATOM 1418 N N . GLY A 1 176 ? -5.987 13.590 -0.502 1.00 94.81 176 GLY A N 1
ATOM 1419 C CA . GLY A 1 176 ? -6.503 12.253 -0.284 1.00 94.81 176 GLY A CA 1
ATOM 1420 C C . GLY A 1 176 ? -7.942 12.274 0.198 1.00 94.81 176 GLY A C 1
ATOM 1421 O O . GLY A 1 176 ? -8.375 13.224 0.846 1.00 94.81 176 GLY A O 1
ATOM 1422 N N . ASP A 1 177 ? -8.649 11.201 -0.120 1.00 95.19 177 ASP A N 1
ATOM 1423 C CA . ASP A 1 177 ? -10.032 10.962 0.266 1.00 95.19 177 ASP A CA 1
ATOM 1424 C C . ASP A 1 177 ? -10.092 9.628 1.004 1.00 95.19 177 ASP A C 1
ATOM 1426 O O . ASP A 1 177 ? -9.389 8.681 0.644 1.00 95.19 177 ASP A O 1
ATOM 1430 N N . VAL A 1 178 ? -10.931 9.542 2.032 1.00 92.56 178 VAL A N 1
ATOM 1431 C CA . VAL A 1 178 ? -11.164 8.302 2.777 1.00 92.56 178 VAL A CA 1
ATOM 1432 C C . VAL A 1 178 ? -12.662 8.073 2.882 1.00 92.56 178 VAL A C 1
ATOM 1434 O O . VAL A 1 178 ? -13.411 8.951 3.306 1.00 92.56 178 VAL A O 1
ATOM 1437 N N . TRP A 1 179 ? -13.087 6.874 2.515 1.00 93.69 179 TRP A N 1
ATOM 1438 C CA . TRP A 1 179 ? -14.448 6.393 2.627 1.00 93.69 179 TRP A CA 1
ATOM 1439 C C . TRP A 1 179 ? -14.541 5.343 3.733 1.00 93.69 179 TRP A C 1
ATOM 1441 O O . TRP A 1 179 ? -13.896 4.294 3.684 1.00 93.69 179 TRP A O 1
ATOM 1451 N N . LEU A 1 180 ? -15.392 5.609 4.722 1.00 90.88 180 LEU A N 1
ATOM 1452 C CA . LEU A 1 180 ? -15.740 4.654 5.766 1.00 90.88 180 LEU A CA 1
ATOM 1453 C C . LEU A 1 180 ? -16.945 3.835 5.295 1.00 90.88 180 LEU A C 1
ATOM 1455 O O . LEU A 1 180 ? -18.063 4.346 5.264 1.00 90.88 180 LEU A O 1
ATOM 1459 N N . LYS A 1 181 ? -16.709 2.590 4.871 1.00 92.12 181 LYS A N 1
ATOM 1460 C CA . LYS A 1 181 ? -17.747 1.748 4.253 1.00 92.12 181 LYS A CA 1
ATOM 1461 C C . LYS A 1 181 ? -18.726 1.242 5.302 1.00 92.12 181 LYS A C 1
ATOM 1463 O O . LYS A 1 181 ? -19.921 1.470 5.215 1.00 92.12 181 LYS A O 1
ATOM 1468 N N . GLN A 1 182 ? -18.180 0.573 6.305 1.00 92.31 182 GLN A N 1
ATOM 1469 C CA . GLN A 1 182 ? -18.942 -0.066 7.366 1.00 92.31 182 GLN A CA 1
ATOM 1470 C C . GLN A 1 182 ? -18.078 -0.170 8.615 1.00 92.31 182 GLN A C 1
ATOM 1472 O O . GLN A 1 182 ? -16.847 -0.210 8.522 1.00 92.31 182 GLN A O 1
ATOM 1477 N N . GLY A 1 183 ? -18.705 -0.259 9.776 1.00 90.62 183 GLY A N 1
ATOM 1478 C CA . GLY A 1 183 ? -18.006 -0.583 11.008 1.00 90.62 183 GLY A CA 1
ATOM 1479 C C . GLY A 1 183 ? -18.676 -0.027 12.245 1.00 90.62 183 GLY A C 1
ATOM 1480 O O . GLY A 1 183 ? -19.759 0.553 12.194 1.00 90.62 183 GLY A O 1
ATOM 1481 N N . GLY A 1 184 ? -18.001 -0.178 13.372 1.00 91.06 184 GLY A N 1
ATOM 1482 C CA . GLY A 1 184 ? -18.461 0.380 14.622 1.00 91.06 184 GLY A CA 1
ATOM 1483 C C . GLY A 1 184 ? -17.389 0.420 15.690 1.00 91.06 184 GLY A C 1
ATOM 1484 O O . GLY A 1 184 ? -16.354 -0.241 15.611 1.00 91.06 184 GLY A O 1
ATOM 1485 N N . ALA A 1 185 ? -17.655 1.226 16.705 1.00 90.31 185 ALA A N 1
ATOM 1486 C CA . ALA A 1 185 ? -16.837 1.314 17.897 1.00 90.31 185 ALA A CA 1
ATOM 1487 C C . ALA A 1 185 ? -17.722 1.330 19.137 1.00 90.31 185 ALA A C 1
ATOM 1489 O O . ALA A 1 185 ? -18.817 1.895 19.119 1.00 90.31 185 ALA A O 1
ATOM 1490 N N . SER A 1 186 ? -17.230 0.748 20.225 1.00 90.75 186 SER A N 1
ATOM 1491 C CA . SER A 1 186 ? -17.867 0.821 21.535 1.00 90.75 186 SER A CA 1
ATOM 1492 C C . SER A 1 186 ? -16.864 1.230 22.598 1.00 90.75 186 SER A C 1
ATOM 1494 O O . SER A 1 186 ? -15.688 0.860 22.543 1.00 90.75 186 SER A O 1
ATOM 1496 N N . TRP A 1 187 ? -17.325 2.016 23.566 1.00 89.94 187 TRP A N 1
ATOM 1497 C CA . TRP A 1 187 ? -16.509 2.444 24.695 1.00 89.94 187 TRP A CA 1
ATOM 1498 C C . TRP A 1 187 ? -17.331 2.575 25.967 1.00 89.94 187 TRP A C 1
ATOM 1500 O O . TRP A 1 187 ? -18.524 2.894 25.935 1.00 89.94 187 TRP A O 1
ATOM 1510 N N . LEU A 1 188 ? -16.669 2.350 27.099 1.00 86.56 188 LEU A N 1
ATOM 1511 C CA . LEU A 1 188 ? -17.285 2.482 28.410 1.00 86.56 188 LEU A CA 1
ATOM 1512 C C . LEU A 1 188 ? -17.263 3.953 28.847 1.00 86.56 188 LEU A C 1
ATOM 1514 O O . LEU A 1 188 ? -16.196 4.537 29.036 1.00 86.56 188 LEU A O 1
ATOM 1518 N N . GLY A 1 189 ? -18.443 4.556 28.998 1.00 81.94 189 GLY A N 1
ATOM 1519 C CA . GLY A 1 189 ? -18.611 5.827 29.703 1.00 81.94 189 GLY A CA 1
ATOM 1520 C C . GLY A 1 189 ? -18.829 5.611 31.204 1.00 81.94 189 GLY A C 1
ATOM 1521 O O . GLY A 1 189 ? -18.952 4.482 31.670 1.00 81.94 189 GLY A O 1
ATOM 1522 N N . GLU A 1 190 ? -18.956 6.692 31.977 1.00 80.19 190 GLU A N 1
ATOM 1523 C CA . GLU A 1 190 ? -19.093 6.611 33.446 1.00 80.19 190 GLU A CA 1
ATOM 1524 C C . GLU A 1 190 ? -20.302 5.790 33.934 1.00 80.19 190 GLU A C 1
ATOM 1526 O O . GLU A 1 190 ? -20.298 5.292 35.059 1.00 80.19 190 GLU A O 1
ATOM 1531 N N . LYS A 1 191 ? -21.364 5.678 33.124 1.00 83.38 191 LYS A N 1
ATOM 1532 C CA . LYS A 1 191 ? -22.630 5.027 33.516 1.00 83.38 191 LYS A CA 1
ATOM 1533 C C . LYS A 1 191 ? -23.193 4.044 32.492 1.00 83.38 191 LYS A C 1
ATOM 1535 O O . LYS A 1 191 ? -24.085 3.276 32.837 1.00 83.38 191 LYS A O 1
ATOM 1540 N N . GLN A 1 192 ? -22.734 4.093 31.243 1.00 89.12 192 GLN A N 1
ATOM 1541 C CA . GLN A 1 192 ? -23.268 3.283 30.149 1.00 89.12 192 GLN A CA 1
ATOM 1542 C C . GLN A 1 192 ? -22.230 3.108 29.039 1.00 89.12 192 GLN A C 1
ATOM 1544 O O . GLN A 1 192 ? -21.368 3.967 28.844 1.00 89.12 192 GLN A O 1
ATOM 1549 N N . THR A 1 193 ? -22.341 2.008 28.299 1.00 89.38 193 THR A N 1
ATOM 1550 C CA . THR A 1 193 ? -21.562 1.782 27.081 1.00 89.38 193 THR A CA 1
ATOM 1551 C C . THR A 1 193 ? -22.139 2.624 25.950 1.00 89.38 193 THR A C 1
ATOM 1553 O O . THR A 1 193 ? -23.339 2.585 25.674 1.00 89.38 193 THR A O 1
ATOM 1556 N N . HIS A 1 194 ? -21.278 3.383 25.288 1.00 90.38 194 HIS A N 1
ATOM 1557 C CA . HIS A 1 194 ? -21.612 4.132 24.088 1.00 90.38 194 HIS A CA 1
ATOM 1558 C C . HIS A 1 194 ? -21.198 3.336 22.855 1.00 90.38 194 HIS A C 1
ATOM 1560 O O . HIS A 1 194 ? -20.205 2.609 22.885 1.00 90.38 194 HIS A O 1
ATOM 1566 N N . THR A 1 195 ? -21.966 3.476 21.776 1.00 91.31 195 THR A N 1
ATOM 1567 C CA . THR A 1 195 ? -21.690 2.815 20.499 1.00 91.31 195 THR A CA 1
ATOM 1568 C C . THR A 1 195 ? -21.770 3.815 19.352 1.00 91.31 195 THR A C 1
ATOM 1570 O O . THR A 1 195 ? -22.568 4.753 19.374 1.00 91.31 195 THR A O 1
ATOM 1573 N N . LEU A 1 196 ? -20.914 3.610 18.358 1.00 89.75 196 LEU A N 1
ATOM 1574 C CA . LEU A 1 196 ? -20.918 4.272 17.062 1.00 89.75 196 LEU A CA 1
ATOM 1575 C C . LEU A 1 196 ? -21.022 3.180 16.002 1.00 89.75 196 LEU A C 1
ATOM 1577 O O . LEU A 1 196 ? -20.288 2.198 16.081 1.00 89.75 196 LEU A O 1
ATOM 1581 N N . SER A 1 197 ? -21.884 3.364 15.008 1.00 92.31 197 SER A N 1
ATOM 1582 C CA . SER A 1 197 ? -22.005 2.463 13.861 1.00 92.31 197 SER A CA 1
ATOM 1583 C C . SER A 1 197 ? -22.049 3.256 12.565 1.00 92.31 197 SER A C 1
ATOM 1585 O O . SER A 1 197 ? -22.654 4.328 12.510 1.00 92.31 197 SER A O 1
ATOM 1587 N N . VAL A 1 198 ? -21.439 2.707 11.524 1.00 91.06 198 VAL A N 1
ATOM 1588 C CA . VAL A 1 198 ? -21.466 3.227 10.160 1.00 91.06 198 VAL A CA 1
ATOM 1589 C C . VAL A 1 198 ? -21.870 2.090 9.236 1.00 91.06 198 VAL A C 1
ATOM 1591 O O . VAL A 1 198 ? -21.315 0.996 9.332 1.00 91.06 198 VAL A O 1
ATOM 1594 N N . ASP A 1 199 ? -22.844 2.365 8.378 1.00 86.81 199 ASP A N 1
ATOM 1595 C CA . ASP A 1 199 ? -23.397 1.438 7.393 1.00 86.81 199 ASP A CA 1
ATOM 1596 C C . ASP A 1 199 ? -23.841 2.277 6.185 1.00 86.81 199 ASP A C 1
ATOM 1598 O O . ASP A 1 199 ? -24.884 2.936 6.240 1.00 86.81 199 ASP A O 1
ATOM 1602 N N . ASN A 1 200 ? -22.965 2.379 5.177 1.00 77.81 200 ASN A N 1
ATOM 1603 C CA . ASN A 1 200 ? -23.129 3.220 3.982 1.00 77.81 200 ASN A CA 1
ATOM 1604 C C . ASN A 1 200 ? -23.380 2.388 2.722 1.00 77.81 200 ASN A C 1
ATOM 1606 O O . ASN A 1 200 ? -22.710 1.343 2.556 1.00 77.81 200 ASN A O 1
#